Protein AF-M8AV91-F1 (afdb_monomer)

Mean predicted aligned error: 15.49 Å

Radius of gyration: 30.25 Å; Cα contacts (8 Å, |Δi|>4): 156; chains: 1; bounding box: 72×61×79 Å

Organism: Aegilops tauschii (NCBI:txid37682)

pLDDT: mean 71.93, std 19.1, range [30.67, 96.69]

InterPro domains:
  IPR011333 SKP1/BTB/POZ domain superfamily [G3DSA:3.30.710.10] (16-111)
  IPR044513 BTB/POZ and TAZ domain-containing protein 1/2/3/4/5 [PTHR46287] (17-233)

Secondary structure (DSSP, 8-state):
----GGGTHHHHSTTTTTT-HHHHHHHHHHHHHHHHH-S------PPPSS-HHHHHHHHHHHHH-S-TT-HHHHHHHHHTHHHHHHHHHHTT-HHHHHHHHHHHHHHHSTTS---SS----TTHHHHHHHHHHHTT-HHHHHHHHHHHHHHHHHHTTSHHHHHHHHH-HHHHHHHHHHHHHHHHHHHHHHHHHHHHHHHHHHHHHHHHHHHHHHH-------TTSPPPSS-TTHHHHHHHHHHHHHHHHHHHT---HHHHHHHHHHHHHHHHHHHHTT-S-----

Solvent-accessible surface area (backbone atoms only — not comparable to full-atom values): 16886 Å² total; per-residue (Å²): 139,78,89,76,71,86,71,66,56,80,73,61,64,72,58,68,68,58,53,21,65,50,54,45,56,52,48,52,62,38,49,52,52,33,64,74,63,76,49,97,62,82,78,83,82,81,81,78,96,64,56,70,68,58,52,49,50,53,52,50,45,64,74,63,45,91,66,79,88,46,68,70,61,52,52,51,45,56,78,38,21,71,64,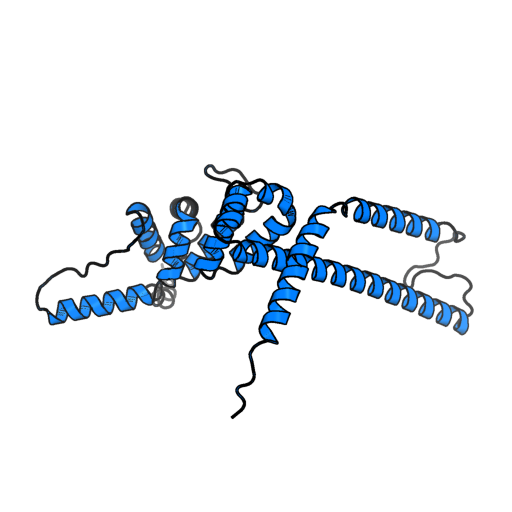50,28,49,48,19,46,77,30,58,19,68,69,58,32,50,49,23,37,48,51,56,44,54,44,63,50,92,86,78,78,98,75,93,82,79,71,54,46,61,42,48,43,52,57,50,34,50,50,17,64,75,46,74,33,67,69,38,32,55,50,36,54,53,45,45,70,74,43,41,77,58,24,66,71,22,65,47,47,49,50,40,49,75,77,38,54,66,58,46,50,51,53,52,43,52,50,49,53,50,49,51,50,54,52,52,54,50,49,54,52,53,52,50,50,51,54,50,56,49,50,55,51,49,52,51,51,50,46,33,75,74,70,68,55,87,78,87,72,70,92,92,62,82,87,70,99,64,86,88,71,66,68,64,57,56,54,51,54,54,52,50,57,54,50,52,60,58,55,70,72,66,77,55,74,64,59,55,53,53,51,50,54,46,50,53,52,52,51,52,56,58,52,58,71,70,64,66,76,78,81,82,126

Foldseek 3Di:
DDDDPVVVVVVVPVCLCVQFPQVNVLQVVQVVVCVVVVDPDDRDDDDPDDDPLLVVLLVVPSVVDLDPPPPVNLVSCLVCLLVQLVVCLVRVRVSSVVVSLVSLLVLLDPDDDDDDDDSDFLQCLLVQCVSCVVSVNVSSVVSSLVSCLVPVVRNCPYPNVVVCCVPPVPVVLVSLVVSVVVVVVVVVVVVVVVVVVVVVVVVQVVVQVVCCVPVVDPDGDGPPDDDDPDDDDPPVVVVVVVVVVVVVVVVVVPDDCVSVVSVVVSVVVVVVVVVVVVPPDDPDD

Structure (mmCIF, N/CA/C/O backbone):
data_AF-M8AV91-F1
#
_entry.id   AF-M8AV91-F1
#
loop_
_atom_site.group_PDB
_atom_site.id
_atom_site.type_symbol
_atom_site.label_atom_id
_atom_site.label_alt_id
_atom_site.label_comp_id
_atom_site.label_asym_id
_atom_site.label_entity_id
_atom_site.label_seq_id
_atom_site.pdbx_PDB_ins_code
_atom_site.Cartn_x
_atom_site.Cartn_y
_atom_site.Cartn_z
_atom_site.occupancy
_atom_site.B_iso_or_equiv
_atom_site.auth_seq_id
_atom_site.auth_comp_id
_atom_site.auth_asym_id
_atom_site.auth_atom_id
_atom_site.pdbx_PDB_model_num
ATOM 1 N N . MET A 1 1 ? 27.681 -6.547 44.671 1.00 38.69 1 MET A N 1
ATOM 2 C CA . MET A 1 1 ? 27.666 -6.574 43.193 1.00 38.69 1 MET A CA 1
ATOM 3 C C . MET A 1 1 ? 26.419 -5.803 42.763 1.00 38.69 1 MET A C 1
ATOM 5 O O . MET A 1 1 ? 25.354 -6.380 42.679 1.00 38.69 1 MET A O 1
ATOM 9 N N . GLY A 1 2 ? 26.392 -4.477 42.779 1.00 32.22 2 GLY A N 1
ATOM 10 C CA . GLY A 1 2 ? 27.288 -3.591 42.045 1.00 32.22 2 GLY A CA 1
ATOM 11 C C . GLY A 1 2 ? 26.482 -3.009 40.880 1.00 32.22 2 GLY A C 1
ATOM 12 O O . GLY A 1 2 ? 26.297 -3.700 39.893 1.00 32.22 2 GLY A O 1
ATOM 13 N N . ILE A 1 3 ? 25.916 -1.814 41.102 1.00 42.38 3 ILE A N 1
ATOM 14 C CA . ILE A 1 3 ? 25.733 -0.685 40.167 1.00 42.38 3 ILE A CA 1
ATOM 15 C C . ILE A 1 3 ? 25.556 -1.078 38.686 1.00 42.38 3 ILE A C 1
ATOM 17 O O . ILE A 1 3 ? 26.507 -1.578 38.114 1.00 42.38 3 ILE A O 1
ATOM 21 N N . PHE A 1 4 ? 24.380 -0.814 38.081 1.00 30.67 4 PHE A N 1
ATOM 22 C CA . PHE A 1 4 ? 24.204 -0.257 36.708 1.00 30.67 4 PHE A CA 1
ATOM 23 C C . PHE A 1 4 ? 22.779 -0.340 36.112 1.00 30.67 4 PHE A C 1
ATOM 25 O O . PHE A 1 4 ? 22.554 0.198 35.032 1.00 30.67 4 PHE A O 1
ATOM 32 N N . ILE A 1 5 ? 21.766 -0.903 36.783 1.00 35.44 5 ILE A N 1
ATOM 33 C CA . ILE A 1 5 ? 20.403 -0.947 36.188 1.00 35.44 5 ILE A CA 1
ATOM 34 C C . ILE A 1 5 ? 19.571 0.319 36.499 1.00 35.44 5 ILE A C 1
ATOM 36 O O . ILE A 1 5 ? 18.587 0.612 35.823 1.00 35.44 5 ILE A O 1
ATOM 40 N N . LEU A 1 6 ? 20.016 1.159 37.440 1.00 35.81 6 LEU A N 1
ATOM 41 C CA . LEU A 1 6 ? 19.303 2.382 37.839 1.00 35.81 6 LEU A CA 1
ATOM 42 C C . LEU A 1 6 ? 19.456 3.592 36.893 1.00 35.81 6 LEU A C 1
ATOM 44 O O . LEU A 1 6 ? 18.848 4.623 37.153 1.00 35.81 6 LEU A O 1
ATOM 48 N N . ILE A 1 7 ? 20.192 3.478 35.779 1.00 38.56 7 ILE A N 1
ATOM 49 C CA . ILE A 1 7 ? 20.311 4.562 34.774 1.00 38.56 7 ILE A CA 1
ATOM 50 C C . ILE A 1 7 ? 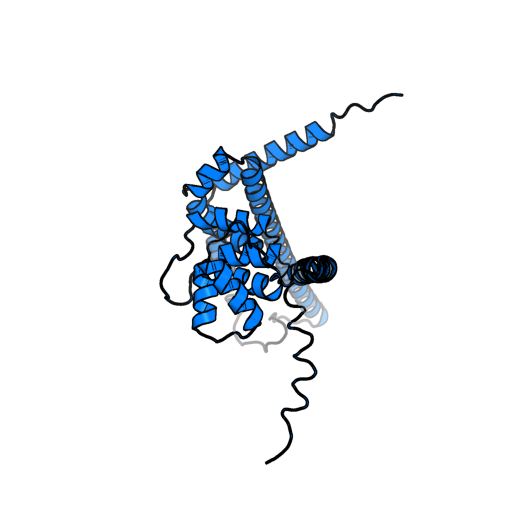19.555 4.232 33.468 1.00 38.56 7 ILE A C 1
ATOM 52 O O . ILE A 1 7 ? 19.254 5.127 32.686 1.00 38.56 7 ILE A O 1
ATOM 56 N N . SER A 1 8 ? 19.123 2.981 33.261 1.00 35.38 8 SER A N 1
ATOM 57 C CA . SER A 1 8 ? 18.363 2.594 32.052 1.00 35.38 8 SER A CA 1
ATOM 58 C C . SER A 1 8 ? 16.840 2.728 32.196 1.00 35.38 8 SER A C 1
ATOM 60 O O . SER A 1 8 ? 16.116 2.669 31.206 1.00 35.38 8 SER A O 1
ATOM 62 N N . LEU A 1 9 ? 16.332 2.939 33.413 1.00 39.31 9 LEU A N 1
ATOM 63 C CA . LEU A 1 9 ? 14.889 3.037 33.671 1.00 39.31 9 LEU A CA 1
ATOM 64 C C . LEU A 1 9 ? 14.337 4.467 33.578 1.00 39.31 9 LEU A C 1
ATOM 66 O O . LEU A 1 9 ? 13.131 4.638 33.437 1.00 39.31 9 LEU A O 1
ATOM 70 N N . PHE A 1 10 ? 15.191 5.495 33.572 1.00 35.44 10 PHE A N 1
ATOM 71 C CA . PHE A 1 10 ? 14.739 6.892 33.497 1.00 35.44 10 PHE A CA 1
ATOM 72 C C . PHE A 1 10 ? 14.471 7.405 32.072 1.00 35.44 10 PHE A C 1
ATOM 74 O O . PHE A 1 10 ? 13.885 8.471 31.916 1.00 35.44 10 PHE A O 1
ATOM 81 N N . VAL A 1 11 ? 14.818 6.630 31.036 1.00 40.12 11 VAL A N 1
ATOM 82 C CA . VAL A 1 11 ? 14.444 6.923 29.634 1.00 40.12 11 VAL A CA 1
ATOM 83 C C . VAL A 1 11 ? 13.320 6.000 29.131 1.00 40.12 11 VAL A C 1
ATOM 85 O O . VAL A 1 11 ? 12.623 6.344 28.185 1.00 40.12 11 VAL A O 1
ATOM 88 N N . GLY A 1 12 ? 13.072 4.858 29.785 1.00 39.25 12 GLY A N 1
ATOM 89 C CA . GLY A 1 12 ? 12.086 3.863 29.331 1.00 39.25 12 GLY A CA 1
ATOM 90 C C . GLY A 1 12 ? 10.662 4.004 29.887 1.00 39.25 12 GLY A C 1
ATOM 91 O O . GLY A 1 12 ? 9.761 3.336 29.392 1.00 39.25 12 GLY A O 1
ATOM 92 N N . ILE A 1 13 ? 10.433 4.842 30.904 1.00 39.28 13 ILE A N 1
ATOM 93 C CA . ILE A 1 13 ? 9.138 4.904 31.621 1.00 39.28 13 ILE A CA 1
ATOM 94 C C . ILE A 1 13 ? 8.231 6.052 31.134 1.00 39.28 13 ILE A C 1
ATOM 96 O O . ILE A 1 13 ? 7.029 6.037 31.384 1.00 39.28 13 ILE A O 1
ATOM 100 N N . ILE A 1 14 ? 8.748 6.999 30.344 1.00 38.19 14 ILE A N 1
ATOM 101 C CA . ILE A 1 14 ? 7.910 8.038 29.710 1.00 38.19 14 ILE A CA 1
ATOM 102 C C . ILE A 1 14 ? 7.202 7.501 28.443 1.00 38.19 14 ILE A C 1
ATOM 104 O O . ILE A 1 14 ? 6.215 8.077 27.995 1.00 38.19 14 ILE A O 1
ATOM 108 N N . ASP A 1 15 ? 7.611 6.341 27.912 1.00 45.16 15 ASP A N 1
ATOM 109 C CA . ASP A 1 15 ? 7.106 5.819 26.630 1.00 45.16 15 ASP A CA 1
ATOM 110 C C . ASP A 1 15 ? 5.926 4.823 26.744 1.00 45.16 15 ASP A C 1
ATOM 112 O O . ASP A 1 15 ? 5.446 4.289 25.748 1.00 45.16 15 ASP A O 1
ATOM 116 N N . GLN A 1 16 ? 5.431 4.545 27.957 1.00 46.16 16 GLN A N 1
ATOM 117 C CA . GLN A 1 16 ? 4.281 3.642 28.155 1.00 46.16 16 GLN A CA 1
ATOM 118 C C . GLN A 1 16 ? 2.949 4.381 28.338 1.00 46.16 16 GLN A C 1
ATOM 120 O O . GLN A 1 16 ? 1.899 3.826 28.021 1.00 46.16 16 GLN A O 1
ATOM 125 N N . ALA A 1 17 ? 2.979 5.655 28.743 1.00 37.59 17 ALA A N 1
ATOM 126 C CA . ALA A 1 17 ? 1.828 6.553 28.612 1.00 37.59 17 ALA A CA 1
ATOM 127 C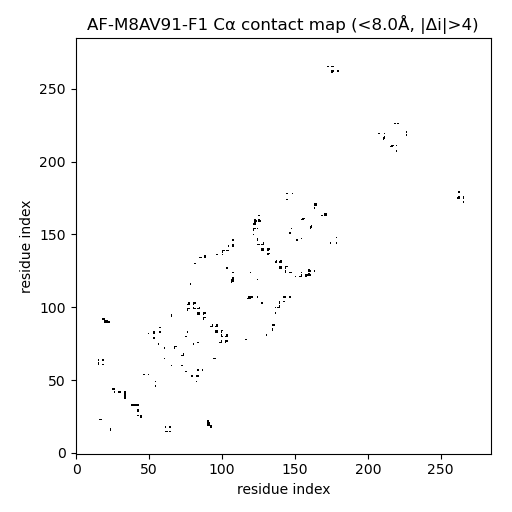 C . ALA A 1 17 ? 1.674 7.080 27.166 1.00 37.59 17 ALA A C 1
ATOM 129 O O . ALA A 1 17 ? 0.563 7.360 26.728 1.00 37.59 17 ALA A O 1
ATOM 130 N N . SER A 1 18 ? 2.765 7.102 26.383 1.00 52.81 18 SER A N 1
ATOM 131 C CA . SER A 1 18 ? 2.813 7.579 24.988 1.00 52.81 18 SER A CA 1
ATOM 132 C C . SER A 1 18 ? 2.288 6.576 23.948 1.00 52.81 18 SER A C 1
ATOM 134 O O . SER A 1 18 ? 2.165 6.915 22.767 1.00 52.81 18 SER A O 1
ATOM 136 N N . ALA A 1 19 ? 1.988 5.334 24.351 1.00 61.03 19 ALA A N 1
ATOM 137 C CA . ALA A 1 19 ? 1.724 4.251 23.406 1.00 61.03 19 ALA A CA 1
ATOM 138 C C . ALA A 1 19 ? 0.503 4.531 22.512 1.00 61.03 19 ALA A C 1
ATOM 140 O O . ALA A 1 19 ? 0.478 4.110 21.355 1.00 61.03 19 ALA A O 1
ATOM 141 N N . SER A 1 20 ? -0.487 5.270 23.024 1.00 69.19 20 SER A N 1
ATOM 142 C CA . SER A 1 20 ? -1.633 5.758 22.260 1.00 69.19 20 SER A CA 1
ATOM 143 C C . SER A 1 20 ? -2.165 7.073 22.850 1.00 69.19 20 SER A C 1
ATOM 145 O O . SER A 1 20 ? -2.849 7.040 23.877 1.00 69.19 20 SER A O 1
ATOM 147 N N . PRO A 1 21 ? -1.988 8.222 22.169 1.00 76.38 21 PRO A N 1
ATOM 148 C CA . PRO A 1 21 ? -2.549 9.497 22.633 1.00 76.38 21 PRO A CA 1
ATOM 149 C C . PRO A 1 21 ? -4.089 9.483 22.626 1.00 76.38 21 PRO A C 1
ATOM 151 O O . PRO A 1 21 ? -4.759 10.240 23.327 1.00 76.38 21 PRO A O 1
ATOM 154 N N . VAL A 1 22 ? -4.694 8.604 21.821 1.00 81.69 22 VAL A N 1
ATOM 155 C CA . VAL A 1 22 ? -6.150 8.449 21.767 1.00 81.69 22 VAL A CA 1
ATOM 156 C C . VAL A 1 22 ? -6.657 7.739 23.019 1.00 81.69 22 VAL A C 1
ATOM 158 O O . VAL A 1 22 ? -7.608 8.218 23.634 1.00 81.69 22 VAL A O 1
ATOM 161 N N . LEU A 1 23 ? -6.029 6.630 23.425 1.00 79.12 23 LEU A N 1
ATOM 162 C CA . LEU A 1 23 ? -6.410 5.928 24.652 1.00 79.12 23 LEU A CA 1
ATOM 163 C C . LEU A 1 23 ? -6.161 6.784 25.886 1.00 79.12 23 LEU A C 1
ATOM 165 O O . LEU A 1 23 ? -7.038 6.838 26.743 1.00 79.12 23 LEU A O 1
ATOM 169 N N . GLU A 1 24 ? -5.034 7.491 25.937 1.00 80.06 24 GLU A N 1
ATOM 170 C CA . GLU A 1 24 ? -4.706 8.422 27.016 1.00 80.06 24 GLU A CA 1
ATOM 171 C C . GLU A 1 24 ? -5.828 9.452 27.208 1.00 80.06 24 GLU A C 1
ATOM 173 O O . GLU A 1 24 ? -6.485 9.465 28.249 1.00 80.06 24 GLU A O 1
ATOM 178 N N . THR A 1 25 ? -6.191 10.197 26.157 1.00 82.38 25 THR A N 1
ATOM 179 C CA . THR A 1 25 ? -7.264 11.204 26.264 1.00 82.38 25 THR A CA 1
ATOM 180 C C . THR A 1 25 ? -8.642 10.608 26.569 1.00 82.38 25 THR A C 1
ATOM 182 O O . THR A 1 25 ? -9.496 11.285 27.148 1.00 82.38 25 THR A O 1
ATOM 185 N N . ILE A 1 26 ? -8.922 9.369 26.148 1.00 81.56 26 ILE A N 1
ATOM 186 C CA . ILE A 1 26 ? -10.181 8.680 26.469 1.00 81.56 26 ILE A CA 1
ATOM 187 C C . ILE A 1 26 ? -10.203 8.292 27.950 1.00 81.56 26 ILE A C 1
ATOM 189 O O . ILE A 1 26 ? -11.234 8.473 28.610 1.00 81.56 26 ILE A O 1
ATOM 193 N N . LEU A 1 27 ? -9.092 7.764 28.464 1.00 80.25 27 LEU A N 1
ATOM 194 C CA . LEU A 1 27 ? -8.939 7.340 29.851 1.00 80.25 27 LEU A CA 1
ATOM 195 C C . LEU A 1 27 ? -8.970 8.542 30.793 1.00 80.25 27 LEU A C 1
ATOM 197 O O . LEU A 1 27 ? -9.767 8.530 31.727 1.00 80.25 27 LEU A O 1
ATOM 201 N N . GLU A 1 28 ? -8.227 9.609 30.504 1.00 80.88 28 GLU A N 1
ATOM 202 C CA . GLU A 1 28 ? -8.249 10.861 31.270 1.00 80.88 28 GLU A CA 1
ATOM 203 C C . GLU A 1 28 ? -9.666 11.435 31.374 1.00 80.88 28 GLU A C 1
ATOM 205 O O . GLU A 1 28 ? -10.182 11.652 32.472 1.00 80.88 28 GLU A O 1
ATOM 210 N N . ARG A 1 29 ? -10.368 11.573 30.238 1.00 81.19 29 ARG A N 1
ATOM 211 C CA . ARG A 1 29 ? -11.756 12.069 30.205 1.00 81.19 29 ARG A CA 1
ATOM 212 C C . ARG A 1 29 ? -12.736 11.176 30.962 1.00 81.19 29 ARG A C 1
ATOM 214 O O . ARG A 1 29 ? -13.805 11.640 31.361 1.00 81.19 29 ARG A O 1
ATOM 221 N N . ARG A 1 30 ? -12.465 9.874 31.080 1.00 75.31 30 ARG A N 1
ATOM 222 C CA . ARG A 1 30 ? -13.319 8.931 31.823 1.00 75.31 30 ARG A CA 1
ATOM 223 C C . ARG A 1 30 ? -12.996 8.960 33.314 1.00 75.31 30 ARG A C 1
ATOM 225 O O . ARG A 1 30 ? -13.933 9.012 34.102 1.00 75.31 30 ARG A O 1
ATOM 232 N N . LEU A 1 31 ? -11.718 8.976 33.685 1.00 76.00 31 LEU A N 1
ATOM 233 C CA . LEU A 1 31 ? -11.255 9.090 35.068 1.00 76.00 31 LEU A CA 1
ATOM 234 C C . LEU A 1 31 ? -11.725 10.399 35.701 1.00 76.00 31 LEU A C 1
ATOM 236 O O . LEU A 1 31 ? -12.227 10.379 36.822 1.00 76.00 31 LEU A O 1
ATOM 240 N N . GLN A 1 32 ? -11.655 11.505 34.959 1.00 78.50 32 GLN A N 1
ATOM 241 C CA . GLN A 1 32 ? -12.149 12.801 35.413 1.00 78.50 32 GLN A CA 1
ATOM 242 C C . GLN A 1 32 ? -13.649 12.752 35.745 1.00 78.50 32 GLN A C 1
ATOM 244 O O . GLN A 1 32 ? -14.052 13.130 36.840 1.00 78.50 32 GLN A O 1
ATOM 249 N N . ARG A 1 33 ? -14.468 12.146 34.873 1.00 75.88 33 ARG A N 1
ATOM 250 C CA . ARG A 1 33 ? -15.910 11.963 35.126 1.00 75.88 33 ARG A CA 1
ATOM 251 C C . ARG A 1 33 ? -16.221 11.026 36.291 1.00 75.88 33 ARG A C 1
ATOM 253 O O . ARG A 1 33 ? -17.228 11.212 36.963 1.00 75.88 33 ARG A O 1
ATOM 260 N N . VAL A 1 34 ? -15.393 10.010 36.532 1.00 75.06 34 VAL A N 1
ATOM 261 C CA . VAL A 1 34 ? -15.544 9.132 37.705 1.00 75.06 34 VAL A CA 1
ATOM 262 C C . VAL A 1 34 ? -15.238 9.903 38.991 1.00 75.06 34 VAL A C 1
ATOM 264 O O . VAL A 1 34 ? -16.003 9.795 39.947 1.00 75.06 34 VAL A O 1
ATOM 267 N N . ARG A 1 35 ? -14.175 10.720 38.998 1.00 72.12 35 ARG A N 1
ATOM 268 C CA . ARG A 1 35 ? -13.827 11.595 40.131 1.00 72.12 35 ARG A CA 1
ATOM 269 C C . ARG A 1 35 ? -14.940 12.602 40.428 1.00 72.12 35 ARG A C 1
ATOM 271 O O . ARG A 1 35 ? -15.336 12.736 41.578 1.00 72.12 35 ARG A O 1
ATOM 278 N N . GLU A 1 36 ? -15.485 13.242 39.395 1.00 77.56 36 GLU A N 1
ATOM 279 C CA . GLU A 1 36 ? -16.584 14.214 39.514 1.00 77.56 36 GLU A CA 1
ATOM 280 C C . GLU A 1 36 ? -17.910 13.570 39.947 1.00 77.56 36 GLU A C 1
ATOM 282 O O . GLU A 1 36 ? -18.704 14.191 40.646 1.00 77.56 36 GLU A O 1
ATOM 287 N N . SER A 1 37 ? -18.160 12.314 39.568 1.00 72.06 37 SER A N 1
ATOM 288 C CA . SER A 1 37 ? -19.410 11.618 39.890 1.00 72.06 37 SER A CA 1
ATOM 289 C C . SER A 1 37 ? -19.486 11.105 41.336 1.00 72.06 37 SER A C 1
ATOM 291 O O . SER A 1 37 ? -20.559 10.645 41.733 1.00 72.06 37 SER A O 1
ATOM 293 N N . GLY A 1 38 ? -18.383 11.080 42.095 1.00 61.38 38 GLY A N 1
ATOM 294 C CA . GLY A 1 38 ? -18.336 10.585 43.482 1.00 61.38 38 GLY A CA 1
ATOM 295 C C . GLY A 1 38 ? -18.679 9.096 43.680 1.00 61.38 38 GLY A C 1
ATOM 296 O O . GLY A 1 38 ? -18.603 8.584 44.794 1.00 61.38 38 GLY A O 1
ATOM 297 N N . LYS A 1 39 ? -19.043 8.368 42.616 1.00 61.25 39 LYS A N 1
ATOM 298 C CA . LYS A 1 39 ? -19.304 6.924 42.625 1.00 61.25 39 LYS A CA 1
ATOM 299 C C . LYS A 1 39 ? -18.009 6.195 42.288 1.00 61.25 39 LYS A C 1
ATOM 301 O O . LYS A 1 39 ? -17.439 6.437 41.228 1.00 61.25 39 LYS A O 1
ATOM 306 N N . GLY A 1 40 ? -17.580 5.272 43.152 1.00 56.78 40 GLY A N 1
ATOM 307 C CA . GLY A 1 40 ? -16.396 4.414 42.978 1.00 56.78 40 GLY A CA 1
ATOM 308 C C . GLY A 1 40 ? -16.516 3.391 41.838 1.00 56.78 40 GLY A C 1
ATOM 309 O O . GLY A 1 40 ? -16.310 2.199 42.042 1.00 56.78 40 GLY A O 1
ATOM 310 N N . GLY A 1 41 ? -16.906 3.833 40.642 1.00 60.03 41 GLY A N 1
ATOM 311 C CA . GLY A 1 41 ? -17.030 3.008 39.447 1.00 60.03 41 GLY A CA 1
ATOM 312 C C . GLY A 1 41 ? -15.710 2.896 38.685 1.00 60.03 41 GLY A C 1
ATOM 313 O O . GLY A 1 41 ? -14.924 3.838 38.622 1.00 60.03 41 GLY A O 1
ATOM 314 N N . ARG A 1 42 ? -15.472 1.744 38.050 1.00 63.44 42 ARG A N 1
ATOM 315 C CA . ARG A 1 42 ? -14.340 1.558 37.130 1.00 63.44 42 ARG A CA 1
ATOM 316 C C . ARG A 1 42 ? -14.592 2.299 35.813 1.00 63.44 42 ARG A C 1
ATOM 318 O O . ARG A 1 42 ? -15.688 2.238 35.256 1.00 63.44 42 ARG A O 1
ATOM 325 N N . ALA A 1 43 ? -13.562 2.953 35.279 1.00 66.31 43 ALA A N 1
ATOM 326 C CA . ALA A 1 43 ? -13.601 3.509 33.930 1.00 66.31 43 ALA A CA 1
ATOM 327 C C . ALA A 1 43 ? -13.558 2.365 32.901 1.00 66.31 43 ALA A C 1
ATOM 329 O O . ALA A 1 43 ? -12.516 1.751 32.696 1.00 66.31 43 ALA A O 1
ATOM 330 N N . VAL A 1 44 ? -14.692 2.067 32.260 1.00 70.00 44 VAL A N 1
ATOM 331 C CA . VAL A 1 44 ? -14.775 1.041 31.207 1.00 70.00 44 VAL A CA 1
ATOM 332 C C . VAL A 1 44 ? -14.679 1.699 29.830 1.00 70.00 44 VAL A C 1
ATOM 334 O O . VAL A 1 44 ? -15.488 2.567 29.481 1.00 70.00 44 VAL A O 1
ATOM 337 N N . VAL A 1 45 ? -13.701 1.272 29.031 1.00 73.56 45 VAL A N 1
ATOM 338 C CA . VAL A 1 45 ? -13.560 1.641 27.616 1.00 73.56 45 VAL A CA 1
ATOM 339 C C . VAL A 1 45 ? -13.915 0.421 26.776 1.00 73.56 45 VAL A C 1
ATOM 341 O O . VAL A 1 45 ? -13.343 -0.646 26.961 1.00 73.56 45 VAL A O 1
ATOM 344 N N . ARG A 1 46 ? -14.880 0.571 25.863 1.00 74.56 46 ARG A N 1
ATOM 345 C CA . ARG A 1 46 ? -15.243 -0.482 24.908 1.00 74.56 46 ARG A CA 1
ATOM 346 C C . ARG A 1 46 ? -14.527 -0.224 23.591 1.00 74.56 46 ARG A C 1
ATOM 348 O O . ARG A 1 46 ? -14.785 0.804 22.962 1.00 74.56 46 ARG A O 1
ATOM 355 N N . ILE A 1 47 ? -13.667 -1.151 23.189 1.00 80.50 47 ILE A N 1
ATOM 356 C CA . ILE A 1 47 ? -13.112 -1.204 21.836 1.00 80.50 47 ILE A CA 1
ATOM 357 C C . ILE A 1 47 ? -14.228 -1.747 20.937 1.00 80.50 47 ILE A C 1
ATOM 359 O O . ILE A 1 47 ? -14.816 -2.781 21.238 1.00 80.50 47 ILE A O 1
ATOM 363 N N . ARG A 1 48 ? -14.611 -1.000 19.899 1.00 77.12 48 ARG A N 1
ATOM 364 C CA . ARG A 1 48 ? -15.725 -1.369 19.011 1.00 77.12 48 ARG A CA 1
ATOM 365 C C . ARG A 1 48 ? -15.199 -1.991 17.722 1.00 77.12 48 ARG A C 1
ATOM 367 O O . ARG A 1 48 ? -14.162 -1.567 17.227 1.00 77.12 48 ARG A O 1
ATOM 374 N N . GLY A 1 49 ? -15.972 -2.920 17.158 1.00 79.31 49 GLY A N 1
ATOM 375 C CA . GLY A 1 49 ? -15.743 -3.467 15.815 1.00 79.31 49 GLY A CA 1
ATOM 376 C C . GLY A 1 49 ? -14.693 -4.574 15.729 1.00 79.31 49 GLY A C 1
ATOM 377 O O . GLY A 1 49 ? -14.257 -4.894 14.630 1.00 79.31 49 GLY A O 1
ATOM 378 N N . VAL A 1 50 ? -14.278 -5.141 16.862 1.00 84.69 50 VAL A N 1
ATOM 379 C CA . VAL A 1 50 ? -13.215 -6.147 16.938 1.00 84.69 50 VAL A CA 1
ATOM 380 C C . VAL A 1 50 ? -13.615 -7.252 17.923 1.00 84.69 50 VAL A C 1
ATOM 382 O O . VAL A 1 50 ? -14.367 -6.981 18.859 1.00 84.69 50 VAL A O 1
ATOM 385 N N . THR A 1 51 ? -13.153 -8.486 17.694 1.00 88.38 51 THR A N 1
ATOM 386 C CA . THR A 1 51 ? -13.367 -9.625 18.602 1.00 88.38 51 THR A CA 1
ATOM 387 C C . THR A 1 51 ? -12.590 -9.455 19.908 1.00 88.38 51 THR A C 1
ATOM 389 O O . THR A 1 51 ? -11.553 -8.787 19.947 1.00 88.38 51 THR A O 1
ATOM 392 N N . ASP A 1 52 ? -13.072 -10.086 20.980 1.00 86.75 52 ASP A N 1
ATOM 393 C CA . ASP A 1 52 ? -12.449 -9.989 22.305 1.00 86.75 52 ASP A CA 1
ATOM 394 C C . ASP A 1 52 ? -10.990 -10.476 22.293 1.00 86.75 52 ASP A C 1
ATOM 396 O O . ASP A 1 52 ? -10.136 -9.862 22.933 1.00 86.75 52 ASP A O 1
ATOM 400 N N . ASP A 1 53 ? -10.674 -11.496 21.489 1.00 87.38 53 ASP A N 1
ATOM 401 C CA . ASP A 1 53 ? -9.314 -12.027 21.339 1.00 87.38 53 ASP A CA 1
ATOM 402 C C . ASP A 1 53 ? -8.342 -10.996 20.760 1.00 87.38 53 ASP A C 1
ATOM 404 O O . ASP A 1 53 ? -7.242 -10.806 21.281 1.00 87.38 53 ASP A O 1
ATOM 408 N N . VAL A 1 54 ? -8.756 -10.285 19.708 1.00 88.94 54 VAL A N 1
ATOM 409 C CA . VAL A 1 54 ? -7.926 -9.261 19.058 1.00 88.94 54 VAL A CA 1
ATOM 410 C C . VAL A 1 54 ? -7.811 -8.027 19.949 1.00 88.94 54 VAL A C 1
ATOM 412 O O . VAL A 1 54 ? -6.745 -7.418 20.025 1.00 88.94 54 VAL 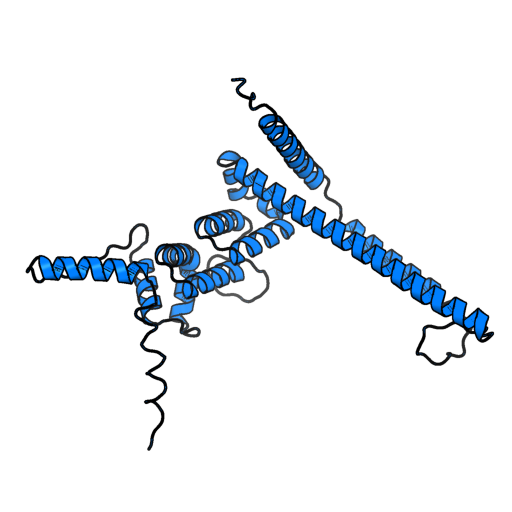A O 1
ATOM 415 N N . ALA A 1 55 ? -8.882 -7.661 20.658 1.00 88.19 55 ALA A N 1
ATOM 416 C CA . ALA A 1 55 ? -8.838 -6.589 21.646 1.00 88.19 55 ALA A CA 1
ATOM 417 C C . ALA A 1 55 ? -7.865 -6.927 22.790 1.00 88.19 55 ALA A C 1
ATOM 419 O O . ALA A 1 55 ? -7.067 -6.077 23.190 1.00 88.19 55 ALA A O 1
ATOM 420 N N . ALA A 1 56 ? -7.882 -8.170 23.277 1.00 87.25 56 ALA A N 1
ATOM 421 C CA . ALA A 1 56 ? -6.963 -8.644 24.302 1.00 87.25 56 ALA A CA 1
ATOM 422 C C . ALA A 1 56 ? -5.512 -8.678 23.793 1.00 87.25 56 ALA A C 1
ATOM 424 O O . ALA A 1 56 ? -4.628 -8.186 24.493 1.00 87.25 56 ALA A O 1
ATOM 425 N N . ALA A 1 57 ? -5.274 -9.169 22.571 1.00 88.31 57 ALA A N 1
ATOM 426 C CA . ALA A 1 57 ? -3.957 -9.160 21.927 1.00 88.31 57 ALA A CA 1
ATOM 427 C C . ALA A 1 57 ? -3.423 -7.731 21.749 1.00 88.31 57 ALA A C 1
ATOM 429 O O . ALA A 1 57 ? -2.290 -7.430 22.114 1.00 88.31 57 ALA A O 1
ATOM 430 N N . PHE A 1 58 ? -4.261 -6.802 21.283 1.00 88.12 58 PHE A N 1
ATOM 431 C CA . PHE A 1 58 ? -3.900 -5.391 21.149 1.00 88.12 58 PHE A CA 1
ATOM 432 C C . PHE A 1 58 ? -3.480 -4.776 22.489 1.00 88.12 58 PHE A C 1
ATOM 434 O O . PHE A 1 58 ? -2.454 -4.105 22.570 1.00 88.12 58 PHE A O 1
ATOM 441 N N . VAL A 1 59 ? -4.237 -5.030 23.559 1.00 86.75 59 VAL A N 1
ATOM 442 C CA . VAL A 1 59 ? -3.892 -4.537 24.898 1.00 86.75 59 VAL A CA 1
ATOM 443 C C . VAL A 1 59 ? -2.600 -5.185 25.405 1.00 86.75 59 VAL A C 1
ATOM 445 O O . VAL A 1 59 ? -1.730 -4.469 25.900 1.00 86.75 59 VAL A O 1
ATOM 448 N N . ARG A 1 60 ? -2.424 -6.504 25.232 1.00 86.00 60 ARG A N 1
ATOM 449 C CA . ARG A 1 60 ? -1.171 -7.204 25.567 1.00 86.00 60 ARG A CA 1
ATOM 450 C C . ARG A 1 60 ? 0.025 -6.584 24.850 1.00 86.00 60 ARG A C 1
ATOM 452 O O . ARG A 1 60 ? 1.011 -6.273 25.506 1.00 86.00 60 ARG A O 1
ATOM 459 N N . LEU A 1 61 ? -0.094 -6.318 23.551 1.00 86.19 61 LEU A N 1
ATOM 460 C CA . LEU A 1 61 ? 0.927 -5.662 22.731 1.00 86.19 61 LEU A CA 1
ATOM 461 C C . LEU A 1 61 ? 1.278 -4.259 23.237 1.00 86.19 61 LEU A C 1
ATOM 463 O O . LEU A 1 61 ? 2.454 -3.904 23.303 1.00 86.19 61 LEU A O 1
ATOM 467 N N . LEU A 1 62 ? 0.283 -3.461 23.636 1.00 84.31 62 LEU A N 1
ATOM 468 C CA . LEU A 1 62 ? 0.528 -2.136 24.213 1.00 84.31 62 LEU A CA 1
ATOM 469 C C . LEU A 1 62 ? 1.333 -2.211 25.519 1.00 84.31 62 LEU A C 1
ATOM 471 O O . LEU A 1 62 ? 2.214 -1.380 25.731 1.00 84.31 62 LEU A O 1
ATOM 475 N N . TYR A 1 63 ? 1.067 -3.210 26.367 1.00 79.50 63 TYR A N 1
ATOM 476 C CA . TYR A 1 63 ? 1.792 -3.406 27.628 1.00 79.50 63 TYR A CA 1
ATOM 477 C C . TYR A 1 63 ? 3.166 -4.063 27.446 1.00 79.50 63 TYR A C 1
ATOM 479 O O . TYR A 1 63 ? 4.125 -3.674 28.117 1.00 79.50 63 TYR A O 1
ATOM 487 N N . ALA A 1 64 ? 3.283 -5.030 26.534 1.00 76.31 64 ALA A N 1
ATOM 488 C CA . ALA A 1 64 ? 4.548 -5.669 26.173 1.00 76.31 64 ALA A CA 1
ATOM 489 C C . ALA A 1 64 ? 5.518 -4.671 25.512 1.00 76.31 64 ALA A C 1
ATOM 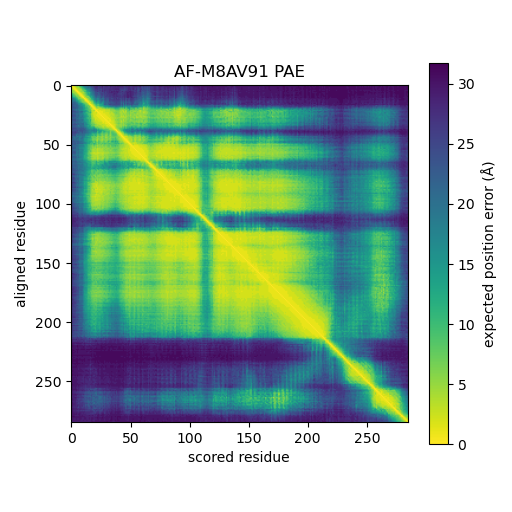491 O O . ALA A 1 64 ? 6.741 -4.789 25.652 1.00 76.31 64 ALA A O 1
ATOM 492 N N . GLY A 1 65 ? 4.970 -3.647 24.849 1.00 72.94 65 GLY A N 1
ATOM 493 C CA . GLY A 1 65 ? 5.714 -2.628 24.122 1.00 72.94 65 GLY A CA 1
ATOM 494 C C . GLY A 1 65 ? 6.312 -3.171 22.824 1.00 72.94 65 GLY A C 1
ATOM 495 O O . GLY A 1 65 ? 5.942 -4.230 22.327 1.00 72.94 65 GLY A O 1
ATOM 496 N N . SER A 1 66 ? 7.296 -2.461 22.268 1.00 67.81 66 SER A N 1
ATOM 497 C CA . SER A 1 66 ? 7.961 -2.848 21.012 1.00 67.81 66 SER A CA 1
ATOM 498 C C . SER A 1 66 ? 8.977 -4.001 21.171 1.00 67.81 66 SER A C 1
ATOM 500 O O . SER A 1 66 ? 9.963 -4.050 20.428 1.00 67.81 66 SER A O 1
ATOM 502 N N . ARG A 1 67 ? 8.784 -4.919 22.133 1.00 64.75 67 ARG A N 1
ATOM 503 C CA . ARG A 1 67 ? 9.655 -6.092 22.325 1.00 64.75 67 ARG A CA 1
ATOM 504 C C . ARG A 1 67 ? 9.452 -7.084 21.180 1.00 64.75 67 ARG A C 1
ATOM 506 O O . ARG A 1 67 ? 8.628 -7.985 21.252 1.00 64.75 67 ARG A O 1
ATOM 513 N N . ARG A 1 68 ? 10.207 -6.893 20.100 1.00 62.69 68 ARG A N 1
ATOM 514 C CA . ARG A 1 68 ? 10.337 -7.884 19.028 1.00 62.69 68 ARG A CA 1
ATOM 515 C C . ARG A 1 68 ? 11.165 -9.072 19.514 1.00 62.69 68 ARG A C 1
ATOM 517 O O . ARG A 1 68 ? 12.167 -8.862 20.194 1.00 62.69 68 ARG A O 1
ATOM 524 N N . GLY A 1 69 ? 10.772 -10.278 19.109 1.00 58.06 69 GLY A N 1
ATOM 525 C CA . GLY A 1 69 ? 11.482 -11.525 19.415 1.00 58.06 69 GLY A CA 1
ATOM 526 C C . GLY A 1 69 ? 10.828 -12.400 20.485 1.00 58.06 69 GLY A C 1
ATOM 527 O O . GLY A 1 69 ? 11.391 -13.434 20.826 1.00 58.06 69 GLY A O 1
ATOM 528 N N . ASP A 1 70 ? 9.662 -12.005 21.003 1.00 62.38 70 ASP A N 1
ATOM 529 C CA . ASP A 1 70 ? 8.799 -12.898 21.774 1.00 62.38 70 ASP A CA 1
ATOM 530 C C . ASP A 1 70 ? 7.881 -13.657 20.803 1.00 62.38 70 ASP A C 1
ATOM 532 O O . ASP A 1 70 ? 7.084 -13.038 20.091 1.00 62.38 70 ASP A O 1
ATOM 536 N N . GLY A 1 71 ? 8.051 -14.979 20.715 1.00 69.62 71 GLY A N 1
ATOM 537 C CA . GLY A 1 71 ? 7.421 -15.806 19.679 1.00 69.62 71 GLY A CA 1
ATOM 538 C C . GLY A 1 71 ? 5.893 -15.795 19.742 1.00 69.62 71 GLY A C 1
ATOM 539 O O . GLY A 1 71 ? 5.239 -15.775 18.703 1.00 69.62 71 GLY A O 1
ATOM 540 N N . GLU A 1 72 ? 5.323 -15.717 20.946 1.00 72.62 72 GLU A N 1
ATOM 541 C CA . GLU A 1 72 ? 3.867 -15.650 21.139 1.00 72.62 72 GLU A CA 1
ATOM 542 C C . GLU A 1 72 ? 3.291 -14.332 20.601 1.00 72.62 72 GLU A C 1
ATOM 544 O O . GLU A 1 72 ? 2.246 -14.302 19.952 1.00 72.62 72 GLU A O 1
ATOM 549 N N . VAL A 1 73 ? 4.009 -13.228 20.819 1.00 76.19 73 VAL A N 1
ATOM 550 C CA . VAL A 1 73 ? 3.598 -11.888 20.383 1.00 76.19 73 VAL A CA 1
ATOM 551 C C . VAL A 1 73 ? 3.665 -11.762 18.861 1.00 76.19 73 VAL A C 1
ATOM 553 O O . VAL A 1 73 ? 2.810 -11.124 18.246 1.00 76.19 73 VAL A O 1
ATOM 556 N N . GLU A 1 74 ? 4.673 -12.371 18.238 1.00 78.69 74 GLU A N 1
ATOM 557 C CA . GLU A 1 74 ? 4.812 -12.384 16.782 1.00 78.69 74 GLU A CA 1
ATOM 558 C C . GLU A 1 74 ? 3.699 -13.204 16.116 1.00 78.69 74 GLU A C 1
ATOM 560 O O . GLU A 1 74 ? 3.082 -12.715 15.168 1.00 78.69 74 GLU A O 1
ATOM 565 N N . GLU A 1 75 ? 3.350 -14.371 16.669 1.00 80.69 75 GLU A N 1
ATOM 566 C CA . GLU A 1 75 ? 2.227 -15.181 16.177 1.00 80.69 75 GLU A CA 1
ATOM 567 C C . GLU A 1 75 ? 0.888 -14.426 16.278 1.00 80.69 75 GLU A C 1
ATOM 569 O O . GLU A 1 75 ? 0.079 -14.461 15.347 1.00 80.69 75 GLU A O 1
ATOM 574 N N . GLU A 1 76 ? 0.652 -13.684 17.367 1.00 83.00 76 GLU A N 1
ATOM 575 C CA . GLU A 1 76 ? -0.543 -12.841 17.511 1.00 83.00 76 GLU A CA 1
ATOM 576 C C . GLU A 1 76 ? -0.606 -11.731 16.453 1.00 83.00 76 GLU A C 1
ATOM 578 O O . GLU A 1 76 ? -1.665 -11.498 15.858 1.00 83.00 76 GLU A O 1
ATOM 583 N N . VAL A 1 77 ? 0.522 -11.054 16.199 1.00 82.88 77 VAL A N 1
ATOM 584 C CA . VAL A 1 77 ? 0.610 -9.997 15.179 1.00 82.88 77 VAL A CA 1
ATOM 585 C C . VAL A 1 77 ? 0.388 -10.566 13.788 1.00 82.88 77 VAL A C 1
ATOM 587 O O . VAL A 1 77 ? -0.266 -9.919 12.974 1.00 82.88 77 VAL A O 1
ATOM 590 N N . GLU A 1 78 ? 0.894 -11.761 13.506 1.00 83.94 78 GLU A N 1
ATOM 591 C CA . GLU A 1 78 ? 0.640 -12.431 12.242 1.00 83.94 78 GLU A CA 1
ATOM 592 C C . GLU A 1 78 ? -0.832 -12.831 12.121 1.00 83.94 78 GLU A C 1
ATOM 594 O O . GLU A 1 78 ? -1.496 -12.447 11.154 1.00 83.94 78 GLU A O 1
ATOM 599 N N . ARG A 1 79 ? -1.390 -13.570 13.083 1.00 85.62 79 ARG A N 1
ATOM 600 C CA . ARG A 1 79 ? -2.773 -14.070 13.007 1.00 85.62 79 ARG A CA 1
ATOM 601 C C . ARG A 1 79 ? -3.795 -12.946 12.824 1.00 85.62 79 ARG A C 1
ATOM 603 O O . ARG A 1 79 ? -4.753 -13.131 12.078 1.00 85.62 79 ARG A O 1
ATOM 610 N N . TYR A 1 80 ? -3.586 -11.806 13.479 1.00 87.50 80 TYR A N 1
ATOM 611 C CA . TYR A 1 80 ? -4.541 -10.695 13.518 1.00 87.50 80 TYR A CA 1
ATOM 612 C C . TYR A 1 80 ? -4.028 -9.425 12.826 1.00 87.50 80 TYR A C 1
ATOM 614 O O . TYR A 1 80 ? -4.425 -8.315 13.190 1.00 87.50 80 TYR A O 1
ATOM 622 N N . ALA A 1 81 ? -3.120 -9.562 11.856 1.00 88.44 81 ALA A N 1
ATOM 623 C CA . ALA A 1 81 ? -2.391 -8.443 11.263 1.00 88.44 81 ALA A CA 1
ATOM 624 C C . ALA A 1 81 ? -3.308 -7.353 10.684 1.00 88.44 81 ALA A C 1
ATOM 626 O O . ALA A 1 81 ? -3.046 -6.161 10.869 1.00 88.44 81 ALA A O 1
ATOM 627 N N . GLU A 1 82 ? -4.390 -7.743 10.006 1.00 89.25 82 GLU A N 1
ATOM 628 C CA . GLU A 1 82 ? -5.336 -6.821 9.383 1.00 89.25 82 GLU A CA 1
ATOM 629 C C . GLU A 1 82 ? -6.126 -6.036 10.439 1.00 89.25 82 GLU A C 1
ATOM 631 O O . GLU A 1 82 ? -6.194 -4.807 10.385 1.00 89.25 82 GLU A O 1
ATOM 636 N N . GLN A 1 83 ? -6.678 -6.725 11.442 1.00 91.00 83 GLN A N 1
ATOM 637 C CA . GLN A 1 83 ? -7.470 -6.098 12.503 1.00 91.00 83 GLN A CA 1
ATOM 638 C C . GLN A 1 83 ? -6.594 -5.241 13.430 1.00 91.00 83 GLN A C 1
ATOM 640 O O . GLN A 1 83 ? -6.992 -4.140 13.824 1.00 91.00 83 GLN A O 1
ATOM 645 N N . LEU A 1 84 ? -5.377 -5.698 13.739 1.00 91.50 84 LEU A N 1
ATOM 646 C CA . LEU A 1 84 ? -4.402 -4.935 14.518 1.00 91.50 84 LEU A CA 1
ATOM 647 C C . LEU A 1 84 ? -3.917 -3.695 13.766 1.00 91.50 84 LEU A C 1
ATOM 649 O O . LEU A 1 84 ? -3.703 -2.665 14.402 1.00 91.50 84 LEU A O 1
ATOM 653 N N . LEU A 1 85 ? -3.799 -3.736 12.433 1.00 92.19 85 LEU A N 1
ATOM 654 C CA . LEU A 1 85 ? -3.463 -2.552 11.639 1.00 92.19 85 LEU A CA 1
ATOM 655 C C . LEU A 1 85 ? -4.538 -1.463 11.774 1.00 92.19 85 LEU A C 1
ATOM 657 O O . LEU A 1 85 ? -4.197 -0.291 11.968 1.00 92.19 85 LEU A O 1
ATOM 661 N N . VAL A 1 86 ? -5.818 -1.848 11.722 1.00 93.44 86 VAL A N 1
ATOM 662 C CA . VAL A 1 86 ? -6.950 -0.925 11.910 1.00 93.44 86 VAL A CA 1
ATOM 663 C C . VAL A 1 86 ? -6.929 -0.326 13.313 1.00 93.44 86 VAL A C 1
ATOM 665 O O . VAL A 1 86 ? -7.022 0.893 13.462 1.00 93.44 86 VAL A O 1
ATOM 668 N N . LEU A 1 87 ? -6.743 -1.152 14.347 1.00 91.25 87 LEU A N 1
ATOM 669 C CA . LEU A 1 87 ? -6.647 -0.6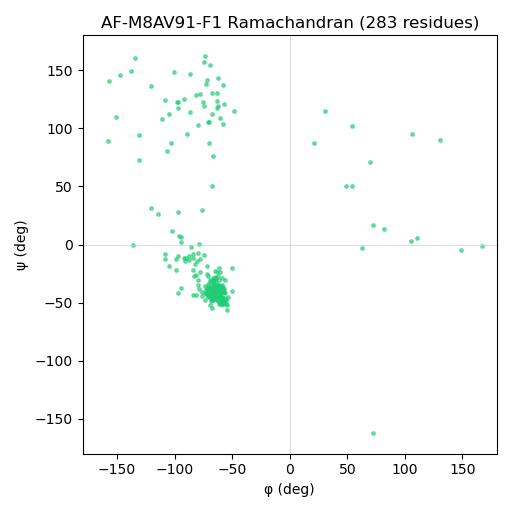76 15.729 1.00 91.25 87 LEU A CA 1
ATOM 670 C C . LEU A 1 87 ? -5.440 0.244 15.936 1.00 91.25 87 LEU A C 1
ATOM 672 O O . LEU A 1 87 ? -5.572 1.310 16.538 1.00 91.25 87 LEU A O 1
ATOM 676 N N . ALA A 1 88 ? -4.280 -0.110 15.387 1.00 91.44 88 ALA A N 1
ATOM 677 C CA . ALA A 1 88 ? -3.079 0.710 15.455 1.00 91.44 88 ALA A CA 1
ATOM 678 C C . ALA A 1 88 ? -3.272 2.067 14.763 1.00 91.44 88 ALA A C 1
ATOM 680 O O . ALA A 1 88 ? -2.759 3.079 15.241 1.00 91.44 88 ALA A O 1
ATOM 681 N N . HIS A 1 89 ? -4.029 2.122 13.664 1.00 91.38 89 HIS A N 1
ATOM 682 C CA . HIS A 1 89 ? -4.399 3.384 13.030 1.00 91.38 89 HIS A CA 1
ATOM 683 C C . HIS A 1 89 ? -5.387 4.188 13.893 1.00 91.38 89 HIS A C 1
ATOM 685 O O . HIS A 1 89 ? -5.095 5.338 14.229 1.00 91.38 89 HIS A O 1
ATOM 691 N N . ALA A 1 90 ? -6.494 3.574 14.323 1.00 90.75 90 ALA A N 1
ATOM 692 C CA . ALA A 1 90 ? -7.550 4.221 15.106 1.00 90.75 90 ALA A CA 1
ATOM 693 C C . ALA A 1 90 ? -7.041 4.793 16.439 1.00 90.75 90 ALA A C 1
ATOM 695 O O . ALA A 1 90 ? -7.418 5.894 16.841 1.00 90.75 90 ALA A O 1
ATOM 696 N N . TYR A 1 91 ? -6.137 4.071 17.103 1.00 87.44 91 TYR A N 1
ATOM 697 C CA . TYR A 1 91 ? -5.526 4.478 18.365 1.00 87.44 91 TYR A CA 1
ATOM 698 C C . TYR A 1 91 ? -4.179 5.195 18.189 1.00 87.44 91 TYR A C 1
ATOM 700 O O . TYR A 1 91 ? -3.536 5.536 19.179 1.00 87.44 91 TYR A O 1
ATOM 708 N N . ARG A 1 92 ? -3.759 5.496 16.953 1.00 89.00 92 ARG A N 1
ATOM 709 C CA . ARG A 1 92 ? -2.527 6.242 16.632 1.00 89.00 92 ARG A CA 1
ATOM 710 C C . ARG A 1 92 ? -1.263 5.644 17.266 1.00 89.00 92 ARG A C 1
ATOM 712 O O . ARG A 1 92 ? -0.470 6.361 17.865 1.00 89.00 92 ARG A O 1
ATOM 719 N N . VAL A 1 93 ? -1.067 4.341 17.080 1.00 89.44 93 VAL A N 1
ATOM 720 C CA . VAL A 1 93 ? 0.083 3.561 17.563 1.00 89.44 93 VAL A CA 1
ATOM 721 C C . VAL A 1 93 ? 1.050 3.301 16.392 1.00 89.44 93 VAL A C 1
ATOM 723 O O . VAL A 1 93 ? 0.928 2.293 15.688 1.00 89.44 93 VAL A O 1
ATOM 726 N N . PRO A 1 94 ? 2.010 4.202 16.100 1.00 86.81 94 PRO A N 1
ATOM 727 C CA . PRO A 1 94 ? 2.789 4.149 14.859 1.00 86.81 94 PRO A CA 1
ATOM 728 C C . PRO A 1 94 ? 3.761 2.965 14.782 1.00 86.81 94 PRO A C 1
ATOM 730 O O . PRO A 1 94 ? 4.055 2.481 13.688 1.00 86.81 94 PRO A O 1
ATOM 733 N N . TRP A 1 95 ? 4.288 2.492 15.913 1.00 88.00 95 TRP A N 1
ATOM 734 C CA . TRP A 1 95 ? 5.203 1.347 15.940 1.00 88.00 95 TRP A CA 1
ATOM 735 C C . TRP A 1 95 ? 4.475 0.046 15.577 1.00 88.00 95 TRP A C 1
ATOM 737 O O . TRP A 1 95 ? 4.942 -0.675 14.695 1.00 88.00 95 TRP A O 1
ATOM 747 N N . LEU A 1 96 ? 3.289 -0.185 16.150 1.00 88.94 96 LEU A N 1
ATOM 748 C CA . LEU A 1 96 ? 2.463 -1.353 15.854 1.00 88.94 96 LEU A CA 1
ATOM 749 C C . LEU A 1 96 ? 1.962 -1.302 14.411 1.00 88.94 96 LEU A C 1
ATOM 751 O O . LEU A 1 96 ? 2.066 -2.281 13.682 1.00 88.94 96 LEU A O 1
ATOM 755 N N . LYS A 1 97 ? 1.556 -0.114 13.942 1.00 90.25 97 LYS A N 1
ATOM 756 C CA . LYS A 1 97 ? 1.157 0.102 12.546 1.00 90.25 97 LYS A CA 1
ATOM 757 C C . LYS A 1 97 ? 2.264 -0.286 11.558 1.00 90.25 97 LYS A C 1
ATOM 759 O O . LYS A 1 97 ? 1.972 -0.840 10.502 1.00 90.25 97 LYS A O 1
ATOM 764 N N . ARG A 1 98 ? 3.532 0.028 11.857 1.00 89.00 98 ARG A N 1
ATOM 765 C CA . ARG A 1 98 ? 4.679 -0.380 11.020 1.00 89.00 98 ARG A CA 1
ATOM 766 C C . ARG A 1 98 ? 4.913 -1.885 11.076 1.00 89.00 98 ARG A C 1
ATOM 768 O O . ARG A 1 98 ? 5.248 -2.479 10.059 1.00 89.00 98 ARG A O 1
ATOM 775 N N . TRP A 1 99 ? 4.731 -2.494 12.242 1.00 87.50 99 TRP A N 1
ATOM 776 C CA . TRP A 1 99 ? 4.896 -3.932 12.403 1.00 87.50 99 TRP A CA 1
ATOM 777 C C . TRP A 1 99 ? 3.832 -4.713 11.629 1.00 87.50 99 TRP A C 1
ATOM 779 O O . TRP A 1 99 ? 4.192 -5.568 10.828 1.00 87.50 99 TRP A O 1
ATOM 789 N N . CYS A 1 100 ? 2.555 -4.340 11.744 1.00 89.44 100 CYS A N 1
ATOM 790 C CA . CYS A 1 100 ? 1.482 -4.953 10.961 1.00 89.44 100 CYS A CA 1
ATOM 791 C C . CYS A 1 100 ? 1.692 -4.755 9.449 1.00 89.44 100 CYS A C 1
ATOM 793 O O . CYS A 1 100 ? 1.463 -5.676 8.673 1.00 89.44 100 CYS A O 1
ATOM 795 N N . GLN A 1 101 ? 2.191 -3.589 9.011 1.00 90.31 101 GLN A N 1
ATOM 796 C CA . GLN A 1 101 ? 2.548 -3.371 7.599 1.00 90.31 101 GLN A CA 1
ATOM 797 C C . GLN A 1 101 ? 3.634 -4.333 7.109 1.00 90.31 101 GLN A C 1
ATOM 799 O O . GLN A 1 101 ? 3.554 -4.799 5.972 1.00 90.31 101 GLN A O 1
ATOM 804 N N . GLU A 1 102 ? 4.636 -4.630 7.940 1.00 87.12 102 GLU A N 1
ATOM 805 C CA . GLU A 1 102 ? 5.670 -5.599 7.578 1.00 87.12 102 GLU A CA 1
ATOM 806 C C . GLU A 1 102 ? 5.137 -7.031 7.619 1.00 87.12 102 GLU A C 1
ATOM 808 O O . GLU A 1 102 ? 5.433 -7.775 6.698 1.00 87.12 102 GLU A O 1
ATOM 813 N N . ALA A 1 103 ? 4.298 -7.395 8.594 1.00 86.44 103 ALA A N 1
ATOM 814 C CA . ALA A 1 103 ? 3.691 -8.727 8.683 1.00 86.44 103 ALA A CA 1
ATOM 815 C C . ALA A 1 103 ? 2.766 -9.030 7.487 1.00 86.44 103 ALA A C 1
ATOM 817 O O . ALA A 1 103 ? 2.855 -10.083 6.860 1.00 86.44 103 ALA A O 1
ATOM 818 N N . ILE A 1 104 ? 1.918 -8.076 7.086 1.00 86.19 104 ILE A N 1
ATOM 819 C CA . ILE A 1 104 ? 1.099 -8.216 5.868 1.00 86.19 104 ILE A CA 1
ATOM 820 C C . ILE A 1 104 ? 2.004 -8.179 4.625 1.00 86.19 104 ILE A C 1
ATOM 822 O O . ILE A 1 104 ? 1.798 -8.904 3.652 1.00 86.19 104 ILE A O 1
ATOM 826 N N . GLY A 1 105 ? 3.051 -7.352 4.647 1.00 82.69 105 GLY A N 1
ATOM 827 C CA . GLY A 1 105 ? 4.018 -7.237 3.563 1.00 82.69 105 GLY A CA 1
ATOM 828 C C . GLY A 1 105 ? 4.855 -8.499 3.325 1.00 82.69 105 GLY A C 1
ATOM 829 O O . GLY A 1 105 ? 5.108 -8.853 2.170 1.00 82.69 105 GLY A O 1
ATOM 830 N N . SER A 1 106 ? 5.311 -9.172 4.376 1.00 79.75 106 SER A N 1
ATOM 831 C CA . SER A 1 106 ? 6.127 -10.387 4.297 1.00 79.75 106 SER A CA 1
ATOM 832 C C . SER A 1 106 ? 5.324 -11.532 3.681 1.00 79.75 106 SER A C 1
ATOM 834 O O . SER A 1 106 ? 5.823 -12.184 2.762 1.00 79.75 106 SER A O 1
ATOM 836 N N . ARG A 1 107 ? 4.038 -11.661 4.044 1.00 74.50 107 ARG A N 1
ATOM 837 C CA . ARG A 1 107 ? 3.069 -12.592 3.423 1.00 74.50 107 ARG A CA 1
ATOM 838 C C . ARG A 1 107 ? 2.916 -12.409 1.915 1.00 74.50 107 ARG A C 1
ATOM 840 O O . ARG A 1 107 ? 2.633 -13.362 1.193 1.00 74.50 107 ARG A O 1
ATOM 847 N N . LEU A 1 108 ? 3.103 -11.180 1.444 1.00 63.25 108 LEU A N 1
ATOM 848 C CA . LEU A 1 108 ? 2.960 -10.773 0.051 1.00 63.25 108 LEU A CA 1
ATOM 849 C C . LEU A 1 108 ? 4.214 -11.081 -0.805 1.00 63.25 108 LEU A C 1
ATOM 851 O O . LEU A 1 108 ? 4.137 -11.088 -2.034 1.00 63.25 108 LEU A O 1
ATOM 855 N N . THR A 1 109 ? 5.383 -11.342 -0.205 1.00 58.34 109 THR A N 1
ATOM 856 C CA . THR A 1 109 ? 6.629 -11.634 -0.944 1.00 58.34 109 THR A CA 1
ATOM 857 C C . THR A 1 109 ? 6.916 -13.136 -1.059 1.00 58.34 109 THR A C 1
ATOM 859 O O . THR A 1 109 ? 7.077 -13.800 -0.041 1.00 58.34 109 THR A O 1
ATOM 862 N N . PRO A 1 110 ? 7.055 -13.699 -2.276 1.00 47.69 110 PRO A N 1
ATOM 863 C CA . PRO A 1 110 ? 7.444 -15.096 -2.445 1.00 47.69 110 PRO A CA 1
ATOM 864 C C . PRO A 1 110 ? 8.942 -15.269 -2.146 1.00 47.69 110 PRO A C 1
ATOM 866 O O . PRO A 1 110 ? 9.763 -14.679 -2.846 1.00 47.69 110 PRO A O 1
ATOM 869 N N . GLY A 1 111 ? 9.309 -16.080 -1.146 1.00 47.41 111 GLY A N 1
ATOM 870 C CA . GLY A 1 111 ? 10.700 -16.542 -1.011 1.00 47.41 111 GLY A CA 1
ATOM 871 C C . GLY A 1 111 ? 11.257 -16.814 0.386 1.00 47.41 111 GLY A C 1
ATOM 872 O O . GLY A 1 111 ? 12.376 -17.306 0.460 1.00 47.41 111 GLY A O 1
ATOM 873 N N . THR A 1 112 ? 10.543 -16.549 1.480 1.00 36.28 112 THR A N 1
ATOM 874 C CA . THR A 1 112 ? 11.076 -16.811 2.829 1.00 36.28 112 THR A CA 1
ATOM 875 C C . THR A 1 112 ? 10.066 -17.575 3.679 1.00 36.28 112 THR A C 1
ATOM 877 O O . THR A 1 112 ? 9.173 -16.982 4.263 1.00 36.28 112 THR A O 1
ATOM 880 N N . VAL A 1 113 ? 10.237 -18.899 3.652 1.00 38.31 113 VAL A N 1
ATOM 881 C CA . VAL A 1 113 ? 9.981 -19.890 4.713 1.00 38.31 113 VAL A CA 1
ATOM 882 C C . VAL A 1 113 ? 8.585 -19.921 5.360 1.00 38.31 113 VAL A C 1
ATOM 884 O O . VAL A 1 113 ? 8.241 -19.129 6.223 1.00 38.31 113 VAL A O 1
ATOM 887 N N . GLU A 1 114 ? 7.805 -20.905 4.907 1.00 36.34 114 GLU A N 1
ATOM 888 C CA . GLU A 1 114 ? 7.082 -21.907 5.710 1.00 36.34 114 GLU A CA 1
ATOM 889 C C . GLU A 1 114 ? 6.791 -21.584 7.193 1.00 36.34 114 GLU A C 1
ATOM 891 O O . GLU A 1 114 ? 7.491 -22.041 8.089 1.00 36.34 114 GLU A O 1
ATOM 896 N N . ALA A 1 115 ? 5.672 -20.907 7.454 1.00 35.97 115 ALA A N 1
ATOM 897 C CA . ALA A 1 115 ? 4.843 -21.144 8.637 1.00 35.97 115 ALA A CA 1
ATOM 898 C C . ALA A 1 115 ? 3.367 -20.881 8.281 1.00 35.97 115 ALA A C 1
ATOM 900 O O . ALA A 1 115 ? 3.040 -20.100 7.388 1.00 35.97 115 ALA A O 1
ATOM 901 N N . ILE A 1 116 ? 2.486 -21.662 8.892 1.00 39.69 116 ILE A N 1
ATOM 902 C CA . ILE A 1 116 ? 1.162 -22.062 8.409 1.00 39.69 116 ILE A CA 1
ATOM 903 C C . ILE A 1 116 ? 0.104 -20.980 8.676 1.00 39.69 116 ILE A C 1
ATOM 905 O O . ILE A 1 116 ? -0.099 -20.582 9.815 1.00 39.69 116 ILE A O 1
ATOM 909 N N . GLY A 1 117 ? -0.647 -20.595 7.635 1.00 36.25 117 GLY A N 1
ATOM 910 C CA . GLY A 1 117 ? -1.925 -19.882 7.772 1.00 36.25 117 GLY A CA 1
ATOM 911 C C . GLY A 1 117 ? -2.049 -18.628 6.905 1.00 36.25 117 GLY A C 1
ATOM 912 O O . GLY A 1 117 ? -1.744 -17.532 7.350 1.00 36.25 117 GLY A O 1
ATOM 913 N N . SER A 1 118 ? -2.565 -18.776 5.679 1.00 43.91 118 SER A N 1
ATOM 914 C CA . SER A 1 118 ? -2.918 -17.671 4.766 1.00 43.91 118 SER A CA 1
ATOM 915 C C . SER A 1 118 ? -1.736 -16.874 4.184 1.00 43.91 118 SER A C 1
ATOM 917 O O . SER A 1 118 ? -1.531 -15.688 4.445 1.00 43.91 118 SER A O 1
ATOM 919 N N . ARG A 1 119 ? -0.990 -17.514 3.276 1.00 47.00 119 ARG A N 1
ATOM 920 C CA . ARG A 1 119 ? -0.166 -16.799 2.290 1.00 47.00 119 ARG A CA 1
ATOM 921 C C . ARG A 1 119 ? -1.103 -15.970 1.406 1.00 47.00 119 ARG A C 1
ATOM 923 O O . ARG A 1 119 ? -1.974 -16.548 0.756 1.00 47.00 119 ARG A O 1
ATOM 930 N N . LEU A 1 120 ? -0.939 -14.643 1.392 1.00 52.31 120 LEU A N 1
ATOM 931 C CA . LEU A 1 120 ? -1.795 -13.753 0.604 1.00 52.31 120 LEU A CA 1
ATOM 932 C C . LEU A 1 120 ? -1.674 -14.116 -0.885 1.00 52.31 120 LEU A C 1
ATOM 934 O O . LEU A 1 120 ? -0.640 -13.927 -1.528 1.00 52.31 120 LEU A O 1
ATOM 938 N N . THR A 1 121 ? -2.744 -14.701 -1.415 1.00 59.62 121 THR A N 1
ATOM 939 C CA . THR A 1 121 ? -2.901 -15.044 -2.828 1.00 59.62 121 THR A CA 1
ATOM 940 C C . THR A 1 121 ? -3.142 -13.763 -3.635 1.00 59.62 121 THR A C 1
ATOM 942 O O . THR A 1 121 ? -3.558 -12.750 -3.067 1.00 59.62 121 THR A O 1
ATOM 945 N N . PRO A 1 122 ? -2.966 -13.761 -4.970 1.00 59.44 122 PRO A N 1
ATOM 946 C CA . PRO A 1 122 ? -3.353 -12.622 -5.809 1.00 59.44 122 PRO A CA 1
ATOM 947 C C . PRO A 1 122 ? -4.796 -12.134 -5.567 1.00 59.44 122 PRO A C 1
ATOM 949 O O . PRO A 1 122 ? -5.095 -10.989 -5.896 1.00 59.44 122 PRO A O 1
ATOM 952 N N . GLY A 1 123 ? -5.679 -12.966 -4.987 1.00 64.25 123 GLY A N 1
ATOM 953 C CA . GLY A 1 123 ? -7.021 -12.567 -4.548 1.00 64.25 123 GLY A CA 1
ATOM 954 C C . GLY A 1 123 ? -6.992 -11.491 -3.466 1.00 64.25 123 GLY A C 1
ATOM 955 O O . GLY A 1 123 ? -7.565 -10.428 -3.642 1.00 64.25 123 GLY A O 1
ATOM 956 N N . THR A 1 124 ? -6.217 -11.715 -2.415 1.00 76.62 124 THR A N 1
ATOM 957 C CA . THR A 1 124 ? -6.140 -10.836 -1.234 1.00 76.62 124 THR A CA 1
ATOM 958 C C . THR A 1 124 ? -5.375 -9.522 -1.441 1.00 76.62 124 THR A C 1
ATOM 960 O O . THR A 1 124 ? -5.387 -8.652 -0.574 1.00 76.62 124 THR A O 1
ATOM 963 N N . VAL A 1 125 ? -4.684 -9.340 -2.576 1.00 84.75 125 VAL A N 1
ATOM 964 C CA . VAL A 1 125 ? -3.899 -8.116 -2.844 1.00 84.75 125 VAL A CA 1
ATOM 965 C C . VAL A 1 125 ? -4.802 -6.889 -2.966 1.00 84.75 125 VAL A C 1
ATOM 967 O O . VAL A 1 125 ? -4.398 -5.795 -2.576 1.00 84.75 125 VAL A O 1
ATOM 970 N N . VAL A 1 126 ? -6.009 -7.061 -3.510 1.00 85.94 126 VAL A N 1
ATOM 971 C CA . VAL A 1 126 ? -6.989 -5.974 -3.648 1.00 85.94 126 VAL A CA 1
ATOM 972 C C . VAL A 1 126 ? -7.516 -5.558 -2.278 1.00 85.94 126 VAL A C 1
ATOM 974 O O . VAL A 1 126 ? -7.521 -4.368 -1.970 1.00 85.94 126 VAL A O 1
ATOM 977 N N . ASP A 1 127 ? -7.844 -6.529 -1.429 1.00 86.19 127 ASP A N 1
ATOM 978 C CA . ASP A 1 127 ? -8.332 -6.281 -0.071 1.00 86.19 127 ASP A CA 1
ATOM 979 C C . ASP A 1 127 ? -7.244 -5.624 0.793 1.00 86.19 127 ASP A C 1
ATOM 981 O O . ASP A 1 127 ? -7.497 -4.649 1.497 1.00 86.19 127 ASP A O 1
ATOM 985 N N . ALA A 1 128 ? -5.993 -6.085 0.678 1.00 88.69 128 ALA A N 1
ATOM 986 C CA . ALA A 1 128 ? -4.849 -5.476 1.355 1.00 88.69 128 ALA A CA 1
ATOM 987 C C . ALA A 1 128 ? -4.551 -4.055 0.845 1.00 88.69 128 ALA A C 1
ATOM 989 O O . ALA A 1 128 ? -4.127 -3.198 1.622 1.00 88.69 128 ALA A O 1
ATOM 990 N N . LEU A 1 129 ? -4.778 -3.785 -0.446 1.00 89.38 129 LEU A N 1
ATOM 991 C CA . LEU A 1 129 ? -4.663 -2.442 -1.012 1.00 89.38 129 LEU A CA 1
ATOM 992 C C . LEU A 1 129 ? -5.745 -1.517 -0.440 1.00 89.38 129 LEU A C 1
ATOM 994 O O . LEU A 1 129 ? -5.418 -0.424 0.014 1.00 89.38 129 LEU A O 1
ATOM 998 N N . GLN A 1 130 ? -7.001 -1.972 -0.405 1.00 90.00 130 GLN A N 1
ATOM 999 C CA . GLN A 1 130 ? -8.110 -1.240 0.213 1.00 90.00 130 GLN A CA 1
ATOM 1000 C C . GLN A 1 130 ? -7.846 -0.969 1.695 1.00 90.00 130 GLN A C 1
ATOM 1002 O O . GLN A 1 130 ? -7.984 0.163 2.153 1.00 90.00 130 GLN A O 1
ATOM 1007 N N . LEU A 1 131 ? -7.386 -1.976 2.437 1.00 91.19 131 LEU A N 1
ATOM 1008 C CA . LEU A 1 131 ? -7.002 -1.825 3.837 1.00 91.19 131 LEU A CA 1
ATOM 1009 C C . LEU A 1 131 ? -5.876 -0.797 4.009 1.00 91.19 131 LEU A C 1
ATOM 1011 O O . LEU A 1 131 ? -5.910 0.012 4.939 1.00 91.19 131 LEU A O 1
ATOM 1015 N N . ALA A 1 132 ? -4.885 -0.806 3.114 1.00 92.69 132 ALA A N 1
ATOM 1016 C CA . ALA A 1 132 ? -3.785 0.146 3.151 1.00 92.69 132 ALA A CA 1
ATOM 1017 C C . ALA A 1 132 ? -4.248 1.588 2.907 1.00 92.69 132 ALA A C 1
ATOM 1019 O O . ALA A 1 132 ? -3.733 2.498 3.559 1.00 92.69 132 ALA A O 1
ATOM 1020 N N . ASP A 1 133 ? -5.216 1.782 2.011 1.00 90.94 133 ASP A N 1
ATOM 1021 C CA . ASP A 1 133 ? -5.814 3.087 1.727 1.00 90.94 133 ASP A CA 1
ATOM 1022 C C . ASP A 1 133 ? -6.660 3.579 2.911 1.00 90.94 133 ASP A C 1
ATOM 1024 O O . ASP A 1 133 ? -6.526 4.730 3.316 1.00 90.94 133 ASP A O 1
ATOM 1028 N N . LEU A 1 134 ? -7.455 2.700 3.533 1.00 91.50 134 LEU A N 1
ATOM 1029 C CA . LEU A 1 134 ? -8.271 3.034 4.710 1.00 91.50 134 LEU A CA 1
ATOM 1030 C C . LEU A 1 134 ? -7.435 3.351 5.956 1.00 91.50 134 LEU A C 1
ATOM 1032 O O . LEU A 1 134 ? -7.843 4.160 6.783 1.00 91.50 134 LEU A O 1
ATOM 1036 N N . CYS A 1 135 ? -6.282 2.700 6.112 1.00 91.00 135 CYS A N 1
ATOM 1037 C CA . CYS A 1 135 ? -5.424 2.870 7.282 1.00 91.00 135 CYS A CA 1
ATOM 1038 C C . CYS A 1 135 ? -4.288 3.877 7.066 1.00 91.00 135 CYS A C 1
ATOM 1040 O O . CYS A 1 135 ? -3.402 3.936 7.918 1.00 91.00 135 CYS A O 1
ATOM 1042 N N . ASP A 1 136 ? -4.226 4.623 5.958 1.00 91.62 136 ASP A N 1
ATOM 1043 C CA . ASP A 1 136 ? -3.092 5.492 5.589 1.00 91.62 136 ASP A CA 1
ATOM 1044 C C . ASP A 1 136 ? -1.727 4.778 5.706 1.00 91.62 136 ASP A C 1
ATOM 1046 O O . ASP A 1 136 ? -0.805 5.234 6.400 1.00 91.62 136 ASP A O 1
ATOM 1050 N N . ALA A 1 137 ? -1.601 3.588 5.118 1.00 92.38 137 ALA A N 1
ATOM 1051 C CA . ALA A 1 137 ? -0.424 2.725 5.224 1.00 92.38 137 ALA A CA 1
ATOM 1052 C C . ALA A 1 137 ? 0.393 2.715 3.911 1.00 92.38 137 ALA A C 1
ATOM 1054 O O . ALA A 1 137 ? 0.303 1.771 3.118 1.00 92.38 137 ALA A O 1
ATOM 1055 N N . PRO A 1 138 ? 1.240 3.735 3.656 1.00 87.44 138 PRO A N 1
ATOM 1056 C CA . PRO A 1 138 ? 1.890 3.913 2.357 1.00 87.44 138 PRO A CA 1
ATOM 1057 C C . PRO A 1 138 ? 2.891 2.803 2.013 1.00 87.44 138 PRO A C 1
ATOM 1059 O O . PRO A 1 138 ? 3.068 2.487 0.837 1.00 87.44 138 PRO A O 1
ATOM 1062 N N . GLN A 1 139 ? 3.555 2.188 3.001 1.00 87.12 139 GLN A N 1
ATOM 1063 C CA . GLN A 1 139 ? 4.530 1.125 2.722 1.00 87.12 139 GLN A CA 1
ATOM 1064 C C . GLN A 1 139 ? 3.831 -0.139 2.214 1.00 87.12 139 GLN A C 1
ATOM 1066 O O . GLN A 1 139 ? 4.270 -0.728 1.220 1.00 87.12 139 GLN A O 1
ATOM 1071 N N . LEU A 1 140 ? 2.711 -0.501 2.848 1.00 90.06 140 LEU A N 1
ATOM 1072 C CA . LEU A 1 140 ? 1.865 -1.609 2.418 1.00 90.06 140 LEU A CA 1
ATOM 1073 C C . LEU A 1 140 ? 1.242 -1.324 1.047 1.00 90.06 140 LEU A C 1
ATOM 1075 O O . LEU A 1 140 ? 1.349 -2.166 0.155 1.00 90.06 140 LEU A O 1
ATOM 1079 N N . HIS A 1 141 ? 0.715 -0.114 0.829 1.00 90.88 141 HIS A N 1
ATOM 1080 C CA . HIS A 1 141 ? 0.181 0.309 -0.469 1.00 90.88 141 HIS A CA 1
ATOM 1081 C C . HIS A 1 141 ? 1.224 0.150 -1.590 1.00 90.88 141 HIS A C 1
ATOM 1083 O O . HIS A 1 141 ? 0.965 -0.468 -2.623 1.00 90.88 141 HIS A O 1
ATOM 1089 N N . LEU A 1 142 ? 2.456 0.632 -1.380 1.00 89.25 142 LEU A N 1
ATOM 1090 C CA . LEU A 1 142 ? 3.543 0.492 -2.356 1.00 89.25 142 LEU A CA 1
ATOM 1091 C C . LEU A 1 142 ? 3.951 -0.968 -2.598 1.00 89.25 142 LEU A C 1
ATOM 1093 O O . LEU A 1 142 ? 4.409 -1.307 -3.693 1.00 89.25 142 LEU A O 1
ATOM 1097 N N . ARG A 1 143 ? 3.856 -1.840 -1.591 1.00 87.31 143 ARG A N 1
ATOM 1098 C CA . ARG A 1 143 ? 4.147 -3.275 -1.740 1.00 87.31 143 ARG A CA 1
ATOM 1099 C C . ARG A 1 143 ? 3.050 -3.962 -2.559 1.00 87.31 143 ARG A C 1
ATOM 1101 O O . ARG A 1 143 ? 3.389 -4.636 -3.531 1.00 87.31 143 ARG A O 1
ATOM 1108 N N . CYS A 1 144 ? 1.781 -3.670 -2.274 1.00 88.38 144 CYS A N 1
ATOM 1109 C CA . CYS A 1 144 ? 0.631 -4.137 -3.053 1.00 88.38 144 CYS A CA 1
ATOM 1110 C C . CYS A 1 144 ? 0.722 -3.677 -4.514 1.00 88.38 144 CYS A C 1
ATOM 1112 O O . CYS A 1 144 ? 0.716 -4.502 -5.423 1.00 88.38 144 CYS A O 1
ATOM 1114 N N . MET A 1 145 ? 0.950 -2.382 -4.761 1.00 88.56 145 MET A N 1
ATOM 1115 C CA . MET A 1 145 ? 1.099 -1.833 -6.117 1.00 88.56 145 MET A CA 1
ATOM 1116 C C . MET A 1 145 ? 2.256 -2.463 -6.906 1.00 88.56 145 MET A C 1
ATOM 1118 O O . MET A 1 145 ? 2.148 -2.668 -8.116 1.00 88.56 145 MET A O 1
ATOM 1122 N N . ARG A 1 146 ? 3.369 -2.806 -6.243 1.00 86.94 146 ARG A N 1
ATOM 1123 C CA . ARG A 1 146 ? 4.492 -3.509 -6.887 1.00 86.94 146 ARG A CA 1
ATOM 1124 C C . ARG A 1 146 ? 4.137 -4.939 -7.282 1.00 86.94 146 ARG A C 1
ATOM 1126 O O . ARG A 1 146 ? 4.604 -5.391 -8.325 1.00 86.94 146 ARG A O 1
ATOM 1133 N N . LEU A 1 147 ? 3.348 -5.643 -6.475 1.00 83.94 147 LEU A N 1
ATOM 1134 C CA . LEU A 1 147 ? 2.880 -6.990 -6.804 1.00 83.94 147 LEU A CA 1
ATOM 1135 C C . LEU A 1 147 ? 1.828 -6.966 -7.903 1.00 83.94 147 LEU A C 1
ATOM 1137 O O . LEU A 1 147 ? 1.967 -7.709 -8.870 1.00 83.94 147 LEU A O 1
ATOM 1141 N N . LEU A 1 148 ? 0.881 -6.028 -7.837 1.00 86.75 148 LEU A N 1
ATOM 1142 C CA . LEU A 1 148 ? -0.071 -5.762 -8.915 1.00 86.75 148 LEU A CA 1
ATOM 1143 C C . LEU A 1 148 ? 0.649 -5.512 -10.246 1.00 86.75 148 LEU A C 1
ATOM 1145 O O . LEU A 1 148 ? 0.285 -6.100 -11.255 1.00 86.75 148 LEU A O 1
ATOM 1149 N N . ALA A 1 149 ? 1.715 -4.707 -10.258 1.00 84.81 149 ALA A N 1
ATOM 1150 C CA . ALA A 1 149 ? 2.487 -4.445 -11.474 1.00 84.81 149 ALA A CA 1
ATOM 1151 C C . ALA A 1 149 ? 3.219 -5.684 -12.024 1.00 84.81 149 ALA A C 1
ATOM 1153 O O . ALA A 1 149 ? 3.435 -5.781 -13.232 1.00 84.81 149 ALA A O 1
ATOM 1154 N N . LYS A 1 150 ? 3.627 -6.620 -11.159 1.00 82.75 150 LYS A N 1
ATOM 1155 C CA . LYS A 1 150 ? 4.322 -7.853 -11.564 1.00 82.75 150 LYS A CA 1
ATOM 1156 C C . LYS A 1 150 ? 3.353 -8.931 -12.045 1.00 82.75 150 LYS A C 1
ATOM 1158 O O . LYS A 1 150 ? 3.615 -9.571 -13.057 1.00 82.75 150 LYS A O 1
ATOM 1163 N N . GLU A 1 151 ? 2.249 -9.118 -11.330 1.00 80.88 151 GLU A N 1
ATOM 1164 C CA . GLU A 1 151 ? 1.330 -10.248 -11.491 1.00 80.88 151 GLU A CA 1
ATOM 1165 C C . GLU A 1 151 ? -0.096 -9.803 -11.842 1.00 80.88 151 GLU A C 1
ATOM 1167 O O . GLU A 1 151 ? -1.070 -10.486 -11.525 1.00 80.88 151 GLU A O 1
ATOM 1172 N N . PHE A 1 152 ? -0.241 -8.681 -12.557 1.00 84.75 152 PHE A N 1
ATOM 1173 C CA . PHE A 1 152 ? -1.548 -8.115 -12.916 1.00 84.75 152 PHE A CA 1
ATOM 1174 C C . PHE A 1 152 ? -2.495 -9.152 -13.535 1.00 84.75 152 PHE A C 1
ATOM 1176 O O . PHE A 1 152 ? -3.672 -9.214 -13.204 1.00 84.75 152 PHE A O 1
ATOM 1183 N N . ARG A 1 153 ? -1.967 -10.033 -14.394 1.00 82.50 153 ARG A N 1
ATOM 1184 C CA . ARG A 1 153 ? -2.729 -11.102 -15.061 1.00 82.50 153 ARG A CA 1
ATOM 1185 C C . ARG A 1 153 ? -3.288 -12.147 -14.100 1.00 82.50 153 ARG A C 1
ATOM 1187 O O . ARG A 1 153 ? -4.272 -12.800 -14.439 1.00 82.50 153 ARG A O 1
ATOM 1194 N N . ALA A 1 154 ? -2.626 -12.388 -12.972 1.00 84.12 154 ALA A N 1
ATOM 1195 C CA . ALA A 1 154 ? -3.123 -13.288 -11.940 1.00 84.12 154 ALA A CA 1
ATOM 1196 C C . ALA A 1 154 ? -4.234 -12.601 -11.143 1.00 84.12 154 ALA A C 1
ATOM 1198 O O . ALA A 1 154 ? -5.291 -13.191 -10.960 1.00 84.12 154 ALA A O 1
ATOM 1199 N N . VAL A 1 155 ? -4.023 -11.335 -10.776 1.00 85.25 155 VAL A N 1
ATOM 1200 C CA . VAL A 1 155 ? -4.974 -10.537 -9.992 1.00 85.25 155 VAL A CA 1
ATOM 1201 C C . VAL A 1 155 ? -6.254 -10.260 -10.775 1.00 85.25 155 VAL A C 1
ATOM 1203 O O . VAL A 1 155 ? -7.338 -10.424 -10.249 1.00 85.25 155 VAL A O 1
ATOM 1206 N N . GLU A 1 156 ? -6.168 -9.950 -12.066 1.00 86.06 156 GLU A N 1
ATOM 1207 C CA . GLU A 1 156 ? -7.343 -9.676 -12.905 1.00 86.06 156 GLU A CA 1
ATOM 1208 C C . GLU A 1 156 ? -8.321 -10.864 -12.996 1.00 86.06 156 GLU A C 1
ATOM 1210 O O . GLU A 1 156 ? -9.508 -10.687 -13.271 1.00 86.06 156 GLU A O 1
ATOM 1215 N N . ARG A 1 157 ? -7.830 -12.091 -12.773 1.00 86.94 157 ARG A N 1
ATOM 1216 C CA . ARG A 1 157 ? -8.647 -13.312 -12.769 1.00 86.94 157 ARG A CA 1
ATOM 1217 C C . ARG A 1 157 ? -9.329 -13.575 -11.428 1.00 86.94 157 ARG A C 1
ATOM 1219 O O . ARG A 1 157 ? -10.206 -14.439 -11.375 1.00 86.94 157 ARG A O 1
ATOM 1226 N N . THR A 1 158 ? -8.957 -12.871 -10.364 1.00 87.81 158 THR A N 1
ATOM 1227 C CA . THR A 1 158 ? -9.491 -13.121 -9.023 1.00 87.81 158 THR A CA 1
ATOM 1228 C C . THR A 1 158 ? -10.915 -12.603 -8.897 1.00 87.81 158 THR A C 1
ATOM 1230 O O . THR A 1 158 ? -11.369 -11.749 -9.662 1.00 87.81 158 THR A O 1
ATOM 1233 N N . GLU A 1 159 ? -11.649 -13.162 -7.942 1.00 86.12 159 GLU A N 1
ATOM 1234 C CA . GLU A 1 159 ? -12.972 -12.658 -7.584 1.00 86.12 159 GLU A CA 1
ATOM 1235 C C . GLU A 1 159 ? -12.899 -11.265 -6.957 1.00 86.12 159 GLU A C 1
ATOM 1237 O O . GLU A 1 159 ? -13.717 -10.424 -7.304 1.00 86.12 159 GLU A O 1
ATOM 1242 N N . ALA A 1 160 ? -11.866 -10.975 -6.159 1.00 86.00 160 ALA A N 1
ATOM 1243 C CA . ALA A 1 160 ? -11.665 -9.665 -5.544 1.00 86.00 160 ALA A CA 1
ATOM 1244 C C . ALA A 1 160 ? -11.519 -8.545 -6.589 1.00 86.00 160 ALA A C 1
ATOM 1246 O O . ALA A 1 160 ? -12.120 -7.483 -6.456 1.00 86.00 160 ALA A O 1
ATOM 1247 N N . TRP A 1 161 ? -10.793 -8.789 -7.688 1.00 88.75 161 TRP A N 1
ATOM 1248 C CA . TRP A 1 161 ? -10.690 -7.809 -8.776 1.00 88.75 161 TRP A CA 1
ATOM 1249 C C . TRP A 1 161 ? -12.005 -7.638 -9.547 1.00 88.75 161 TRP A C 1
ATOM 1251 O O . TRP A 1 161 ? -12.344 -6.530 -9.964 1.00 88.75 161 TRP A O 1
ATOM 1261 N N . ARG A 1 162 ? -12.763 -8.726 -9.740 1.00 89.31 162 ARG A N 1
ATOM 1262 C CA . ARG A 1 162 ? -14.102 -8.661 -10.349 1.00 89.31 162 ARG A CA 1
ATOM 1263 C C . ARG A 1 162 ? -15.062 -7.863 -9.467 1.00 89.31 162 ARG A C 1
ATOM 1265 O O . ARG A 1 162 ? -15.688 -6.935 -9.961 1.00 89.31 162 ARG A O 1
ATOM 1272 N N . PHE A 1 163 ? -15.082 -8.149 -8.169 1.00 90.12 163 PHE A N 1
ATOM 1273 C CA . PHE A 1 163 ? -15.875 -7.427 -7.182 1.00 90.12 163 PHE A CA 1
ATOM 1274 C C . PHE A 1 163 ? -15.512 -5.938 -7.140 1.00 90.12 163 PHE A C 1
ATOM 1276 O O . PHE A 1 163 ? -16.404 -5.098 -7.194 1.00 90.12 163 PHE A O 1
ATOM 1283 N N . LEU A 1 164 ? -14.218 -5.601 -7.134 1.00 88.19 164 LEU A N 1
ATOM 1284 C CA . LEU A 1 164 ? -13.750 -4.214 -7.198 1.00 88.19 164 LEU A CA 1
ATOM 1285 C C . LEU A 1 164 ? -14.296 -3.488 -8.430 1.00 88.19 164 LEU A C 1
ATOM 1287 O O . LEU A 1 164 ? -14.765 -2.362 -8.332 1.00 88.19 164 LEU A O 1
ATOM 1291 N N . ARG A 1 165 ? -14.235 -4.129 -9.598 1.00 88.69 165 ARG A N 1
ATOM 1292 C CA . ARG A 1 165 ? -14.716 -3.533 -10.846 1.00 88.69 165 ARG A CA 1
ATOM 1293 C C . ARG A 1 165 ? -16.225 -3.292 -10.826 1.00 88.69 165 ARG A C 1
ATOM 1295 O O . ARG A 1 165 ? -16.676 -2.288 -11.369 1.00 88.69 165 ARG A O 1
ATOM 1302 N N . ASP A 1 166 ? -16.977 -4.221 -10.251 1.00 90.50 166 ASP A N 1
ATOM 1303 C CA . ASP A 1 166 ? -18.436 -4.184 -10.280 1.00 90.50 166 ASP A CA 1
ATOM 1304 C C . ASP A 1 166 ? -19.003 -3.212 -9.222 1.00 90.50 166 ASP A C 1
ATOM 1306 O O . ASP A 1 166 ? -20.033 -2.587 -9.468 1.00 90.50 166 ASP A O 1
ATOM 1310 N N . ASN A 1 167 ? -18.310 -3.025 -8.089 1.00 89.75 167 ASN A N 1
ATOM 1311 C CA . ASN A 1 167 ? -18.742 -2.135 -7.001 1.00 89.75 167 ASN A CA 1
ATOM 1312 C C . ASN A 1 167 ? -18.090 -0.744 -7.053 1.00 89.75 167 ASN A C 1
ATOM 1314 O O . ASN A 1 167 ? -18.783 0.255 -6.883 1.00 89.75 167 ASN A O 1
ATOM 1318 N N . ASP A 1 168 ? -16.786 -0.660 -7.349 1.00 89.25 168 ASP A N 1
ATOM 1319 C CA . ASP A 1 168 ? -15.998 0.580 -7.305 1.00 89.25 168 ASP A CA 1
ATOM 1320 C C . ASP A 1 168 ? -15.164 0.809 -8.588 1.00 89.25 168 ASP A C 1
ATOM 1322 O O . ASP A 1 168 ? -13.923 0.758 -8.577 1.00 89.25 168 ASP A O 1
ATOM 1326 N N . PRO A 1 169 ? -15.807 1.166 -9.720 1.00 89.25 169 PRO A N 1
ATOM 1327 C CA . PRO A 1 169 ? -15.112 1.394 -10.992 1.00 89.25 169 PRO A CA 1
ATOM 1328 C C . PRO A 1 169 ? -14.037 2.491 -10.926 1.00 89.25 169 PRO A C 1
ATOM 1330 O O . PRO A 1 169 ? -13.054 2.474 -11.671 1.00 89.25 169 PRO A O 1
ATOM 1333 N N . TRP A 1 170 ? -14.208 3.471 -10.035 1.00 88.00 170 TRP A N 1
ATOM 1334 C CA . TRP A 1 170 ? -13.252 4.562 -9.847 1.00 88.00 170 TRP A CA 1
ATOM 1335 C C . TRP A 1 170 ? -11.946 4.081 -9.220 1.00 88.00 170 TRP A C 1
ATOM 1337 O O . TRP A 1 170 ? -10.875 4.541 -9.622 1.00 88.00 170 TRP A O 1
ATOM 1347 N N . GLN A 1 171 ? -12.023 3.136 -8.279 1.00 87.94 171 GLN A N 1
ATOM 1348 C CA . GLN A 1 171 ? -10.843 2.550 -7.656 1.00 87.94 171 GLN A CA 1
ATOM 1349 C C . GLN A 1 171 ? -10.091 1.663 -8.659 1.00 87.94 171 GLN A C 1
ATOM 1351 O O . GLN A 1 171 ? -8.869 1.771 -8.762 1.00 87.94 171 GLN A O 1
ATOM 1356 N N . GLU A 1 172 ? -10.802 0.879 -9.484 1.00 90.00 172 GLU A N 1
ATOM 1357 C CA . GLU A 1 172 ? -10.199 0.144 -10.612 1.00 90.00 172 GLU A CA 1
ATOM 1358 C C . GLU A 1 172 ? -9.415 1.101 -11.528 1.00 90.00 172 GLU A C 1
ATOM 1360 O O . GLU A 1 172 ? -8.234 0.885 -11.818 1.00 90.00 172 GLU A O 1
ATOM 1365 N N . LEU A 1 173 ? -10.055 2.187 -11.971 1.00 90.12 173 LEU A N 1
ATOM 1366 C CA . LEU A 1 173 ? -9.442 3.179 -12.855 1.00 90.12 173 LEU A CA 1
ATOM 1367 C C . LEU A 1 173 ? -8.206 3.829 -12.239 1.00 90.12 173 LEU A C 1
ATOM 1369 O O . LEU A 1 173 ? -7.215 4.050 -12.940 1.00 90.12 173 LEU A O 1
ATOM 1373 N N . ASP A 1 174 ? -8.253 4.139 -10.950 1.00 90.12 174 ASP A N 1
ATOM 1374 C CA . ASP A 1 174 ? -7.137 4.756 -10.256 1.00 90.12 174 ASP A CA 1
ATOM 1375 C C . ASP A 1 174 ? -5.940 3.803 -10.135 1.00 90.12 174 ASP A C 1
ATOM 1377 O O . ASP A 1 174 ? -4.812 4.188 -10.459 1.00 90.12 174 ASP A O 1
ATOM 1381 N N . VAL A 1 175 ? -6.178 2.533 -9.792 1.00 90.56 175 VAL A N 1
ATOM 1382 C CA . VAL A 1 175 ? -5.137 1.493 -9.795 1.00 90.56 175 VAL A CA 1
ATOM 1383 C C . VAL A 1 175 ? -4.531 1.343 -11.192 1.00 90.56 175 VAL A C 1
ATOM 1385 O O . VAL A 1 175 ? -3.308 1.401 -11.346 1.00 90.56 175 VAL A O 1
ATOM 1388 N N . LEU A 1 176 ? -5.364 1.229 -12.232 1.00 90.81 176 LEU A N 1
ATOM 1389 C CA . LEU A 1 176 ? -4.909 1.114 -13.622 1.00 90.81 176 LEU A CA 1
ATOM 1390 C C . LEU A 1 176 ? -4.097 2.332 -14.074 1.00 90.81 176 LEU A C 1
ATOM 1392 O O . LEU A 1 176 ? -3.069 2.179 -14.740 1.00 90.81 176 LEU A O 1
ATOM 1396 N N . ARG A 1 177 ? -4.519 3.542 -13.694 1.00 91.00 177 ARG A N 1
ATOM 1397 C CA . ARG A 1 177 ? -3.786 4.781 -13.973 1.00 91.00 177 ARG A CA 1
ATOM 1398 C C . ARG A 1 177 ? -2.417 4.770 -13.307 1.00 91.00 177 ARG A C 1
ATOM 1400 O O . ARG A 1 177 ? -1.418 5.017 -13.978 1.00 91.00 177 ARG A O 1
ATOM 1407 N N . ARG A 1 178 ? -2.342 4.429 -12.018 1.00 89.88 178 ARG A N 1
ATOM 1408 C CA . ARG A 1 178 ? -1.068 4.371 -11.283 1.00 89.88 178 ARG A CA 1
ATOM 1409 C C . ARG A 1 178 ? -0.114 3.336 -11.881 1.00 89.88 178 ARG A C 1
ATOM 1411 O O . ARG A 1 178 ? 1.082 3.617 -11.991 1.00 89.88 178 ARG A O 1
ATOM 1418 N N . LEU A 1 179 ? -0.627 2.175 -12.297 1.00 90.06 179 LEU A N 1
ATOM 1419 C CA . LEU A 1 179 ? 0.153 1.151 -12.998 1.00 90.06 179 LEU A CA 1
ATOM 1420 C C . LEU A 1 179 ? 0.677 1.671 -14.342 1.00 90.06 179 LEU A C 1
ATOM 1422 O O . LEU A 1 179 ? 1.871 1.556 -14.624 1.00 90.06 179 LEU A O 1
ATOM 1426 N N . HIS A 1 180 ? -0.183 2.318 -15.132 1.00 87.50 180 HIS A N 1
ATOM 1427 C CA . HIS A 1 180 ? 0.217 2.927 -16.397 1.00 87.50 180 HIS A CA 1
ATOM 1428 C C . HIS A 1 180 ? 1.308 3.990 -16.213 1.00 87.50 180 HIS A C 1
ATOM 1430 O O . HIS A 1 180 ? 2.333 3.953 -16.898 1.00 87.50 180 HIS A O 1
ATOM 1436 N N . ASP A 1 181 ? 1.132 4.905 -15.262 1.00 88.56 181 ASP A N 1
ATOM 1437 C CA . ASP A 1 181 ? 2.099 5.964 -14.977 1.00 88.56 181 ASP A CA 1
ATOM 1438 C C . ASP A 1 181 ? 3.436 5.388 -14.497 1.00 88.56 181 ASP A C 1
ATOM 1440 O O . ASP A 1 181 ? 4.506 5.866 -14.889 1.00 88.56 181 ASP A O 1
ATOM 1444 N N . ALA A 1 182 ? 3.399 4.338 -13.669 1.00 86.38 182 ALA A N 1
ATOM 1445 C CA . ALA A 1 182 ? 4.595 3.627 -13.233 1.00 86.38 182 ALA A CA 1
ATOM 1446 C C . ALA A 1 182 ? 5.343 3.009 -14.422 1.00 86.38 182 ALA A C 1
ATOM 1448 O O . ALA A 1 182 ? 6.562 3.174 -14.530 1.00 86.38 182 ALA A O 1
ATOM 1449 N N . ASP A 1 183 ? 4.628 2.384 -15.355 1.00 86.81 183 ASP A N 1
ATOM 1450 C CA . ASP A 1 183 ? 5.211 1.824 -16.570 1.00 86.81 183 ASP A CA 1
ATOM 1451 C C . ASP A 1 183 ? 5.771 2.888 -17.513 1.00 86.81 183 ASP A C 1
ATOM 1453 O O . ASP A 1 183 ? 6.870 2.718 -18.054 1.00 86.81 183 ASP A O 1
ATOM 1457 N N . MET A 1 184 ? 5.070 4.009 -17.685 1.00 84.50 184 MET A N 1
ATOM 1458 C CA . MET A 1 184 ? 5.538 5.137 -18.492 1.00 84.50 184 MET A CA 1
ATOM 1459 C C . MET A 1 184 ? 6.812 5.747 -17.908 1.00 84.50 184 MET A C 1
ATOM 1461 O O . MET A 1 184 ? 7.788 5.944 -18.641 1.00 84.50 184 MET A O 1
ATOM 1465 N N . ARG A 1 185 ? 6.863 5.950 -16.584 1.00 89.00 185 ARG A N 1
ATOM 1466 C CA . ARG A 1 185 ? 8.092 6.351 -15.883 1.00 89.00 185 ARG A CA 1
ATOM 1467 C C . ARG A 1 185 ? 9.201 5.339 -16.139 1.00 89.00 185 ARG A C 1
ATOM 1469 O O . ARG A 1 185 ? 10.285 5.722 -16.574 1.00 89.00 185 ARG A O 1
ATOM 1476 N N . ARG A 1 186 ? 8.935 4.045 -15.946 1.00 87.44 186 ARG A N 1
ATOM 1477 C CA . ARG A 1 186 ? 9.920 2.971 -16.140 1.00 87.44 186 ARG A CA 1
ATOM 1478 C C . ARG A 1 186 ? 10.471 2.952 -17.574 1.00 87.44 186 ARG A C 1
ATOM 1480 O O . ARG A 1 186 ? 11.673 2.775 -17.761 1.00 87.44 186 ARG A O 1
ATOM 1487 N N . ARG A 1 187 ? 9.622 3.165 -18.588 1.00 88.44 187 ARG A N 1
ATOM 1488 C CA . ARG A 1 187 ? 10.017 3.277 -20.006 1.00 88.44 187 ARG A CA 1
ATOM 1489 C C . ARG A 1 187 ? 10.881 4.513 -20.259 1.00 88.44 187 ARG A C 1
ATOM 1491 O O . ARG A 1 187 ? 11.930 4.379 -20.884 1.00 88.44 187 ARG A O 1
ATOM 1498 N N . LYS A 1 188 ? 10.488 5.682 -19.745 1.00 92.12 188 LYS A N 1
ATOM 1499 C CA . LYS A 1 188 ? 11.263 6.929 -19.870 1.00 92.12 188 LYS A CA 1
ATOM 1500 C C . LYS A 1 188 ? 12.644 6.801 -19.220 1.00 92.12 188 LYS A C 1
ATOM 1502 O O . LYS A 1 188 ? 13.640 7.158 -19.838 1.00 92.12 188 LYS A O 1
ATOM 1507 N N . TRP A 1 189 ? 12.717 6.217 -18.024 1.00 91.25 189 TRP A N 1
ATOM 1508 C CA . TRP A 1 189 ? 13.980 5.940 -17.333 1.00 91.25 189 TRP A CA 1
ATOM 1509 C C . TRP A 1 189 ? 14.895 5.002 -18.124 1.00 91.25 189 TRP A C 1
ATOM 1511 O O . TRP A 1 189 ? 16.098 5.244 -18.193 1.00 91.25 189 TRP A O 1
ATOM 1521 N N . ARG A 1 190 ? 14.341 3.956 -18.755 1.00 90.12 190 ARG A N 1
ATOM 1522 C CA . ARG A 1 190 ? 15.118 3.073 -19.639 1.00 90.12 190 ARG A CA 1
ATOM 1523 C C . ARG A 1 190 ? 15.683 3.819 -20.849 1.00 90.12 190 ARG A C 1
ATOM 1525 O O . ARG A 1 190 ? 16.857 3.636 -21.143 1.00 90.12 190 ARG A O 1
ATOM 1532 N N . ARG A 1 191 ? 14.884 4.671 -21.504 1.00 93.81 191 ARG A N 1
ATOM 1533 C CA . ARG A 1 191 ? 15.338 5.496 -22.641 1.00 93.81 191 ARG A CA 1
ATOM 1534 C C . ARG A 1 191 ? 16.461 6.442 -22.233 1.00 93.81 191 ARG A C 1
ATOM 1536 O O . ARG A 1 191 ? 17.532 6.369 -22.812 1.00 93.81 191 ARG A O 1
ATOM 1543 N N . LYS A 1 192 ? 16.272 7.195 -21.144 1.00 94.88 192 LYS A N 1
ATOM 1544 C CA . LYS A 1 192 ? 17.293 8.114 -20.622 1.00 94.88 192 LYS A CA 1
ATOM 1545 C C . LYS A 1 192 ? 18.604 7.400 -20.278 1.00 94.88 192 LYS A C 1
ATOM 1547 O O . LYS A 1 192 ? 19.675 7.929 -20.537 1.00 94.88 192 LYS A O 1
ATOM 1552 N N . ARG A 1 193 ? 18.546 6.186 -19.712 1.00 93.12 193 ARG A N 1
ATOM 1553 C CA . ARG A 1 193 ? 19.760 5.385 -19.468 1.00 93.12 193 ARG A CA 1
ATOM 1554 C C . ARG A 1 193 ? 20.430 4.904 -20.754 1.00 93.12 193 ARG A C 1
ATOM 1556 O O . ARG A 1 193 ? 21.653 4.876 -20.799 1.00 93.12 193 ARG A O 1
ATOM 1563 N N . ALA A 1 194 ? 19.657 4.511 -21.764 1.00 93.81 194 ALA A N 1
ATOM 1564 C CA . ALA A 1 194 ? 20.206 4.114 -23.058 1.00 93.81 194 ALA A CA 1
ATOM 1565 C C . ALA A 1 194 ? 20.867 5.305 -23.770 1.00 93.81 194 ALA A C 1
ATOM 1567 O O . ALA A 1 194 ? 21.992 5.177 -24.234 1.00 93.81 194 ALA A O 1
ATOM 1568 N N . GLU A 1 195 ? 20.216 6.468 -23.766 1.00 94.62 195 GLU A N 1
ATOM 1569 C CA . GLU A 1 195 ? 20.769 7.728 -24.276 1.00 94.62 195 GLU A CA 1
ATOM 1570 C C . GLU A 1 195 ? 22.067 8.094 -23.546 1.00 94.62 195 GLU A C 1
ATOM 1572 O O . GLU A 1 195 ? 23.086 8.321 -24.189 1.00 94.62 195 GLU A O 1
ATOM 1577 N N . GLN A 1 196 ? 22.075 8.058 -22.207 1.00 94.19 196 GLN A N 1
ATOM 1578 C CA . GLN A 1 196 ? 23.279 8.341 -21.418 1.00 94.19 196 GLN A CA 1
ATOM 1579 C C . GLN A 1 196 ? 24.437 7.401 -21.768 1.00 94.19 196 GLN A C 1
ATOM 1581 O O . GLN A 1 196 ? 25.580 7.838 -21.831 1.00 94.19 196 GLN A O 1
ATOM 1586 N N . LYS A 1 197 ? 24.148 6.116 -22.007 1.00 94.56 197 LYS A N 1
ATOM 1587 C CA . LYS A 1 197 ? 25.164 5.146 -22.419 1.00 94.56 197 LYS A CA 1
ATOM 1588 C C . LYS A 1 197 ? 25.788 5.522 -23.766 1.00 94.56 197 LYS A C 1
ATOM 1590 O O . LYS A 1 197 ? 27.000 5.431 -23.895 1.00 94.56 197 LYS A O 1
ATOM 1595 N N . VAL A 1 198 ? 24.986 5.974 -24.730 1.00 96.19 198 VAL A N 1
ATOM 1596 C CA . VAL A 1 198 ? 25.483 6.434 -26.038 1.00 96.19 198 VAL A CA 1
ATOM 1597 C C . VAL A 1 198 ? 26.351 7.685 -25.894 1.00 96.19 198 VAL A C 1
ATOM 1599 O O . VAL A 1 198 ? 27.396 7.760 -26.527 1.00 96.19 198 VAL A O 1
ATOM 1602 N N . TYR A 1 199 ? 25.975 8.638 -25.034 1.00 94.25 199 TYR A N 1
ATOM 1603 C CA . TYR A 1 199 ? 26.805 9.824 -24.788 1.00 94.25 199 TYR A CA 1
ATOM 1604 C C . TYR A 1 199 ? 28.172 9.480 -24.190 1.00 94.25 199 TYR A C 1
ATOM 1606 O O . TYR A 1 199 ? 29.158 10.092 -24.581 1.00 94.25 199 TYR A O 1
ATOM 1614 N N . VAL A 1 200 ? 28.234 8.497 -23.285 1.00 95.06 200 VAL A N 1
ATOM 1615 C CA . VAL A 1 200 ? 29.508 8.006 -22.733 1.00 95.06 200 VAL A CA 1
ATOM 1616 C C . VAL A 1 200 ? 30.334 7.299 -23.812 1.00 95.06 200 VAL A C 1
ATOM 1618 O O . VAL A 1 200 ? 31.507 7.600 -23.980 1.00 95.06 200 VAL A O 1
ATOM 16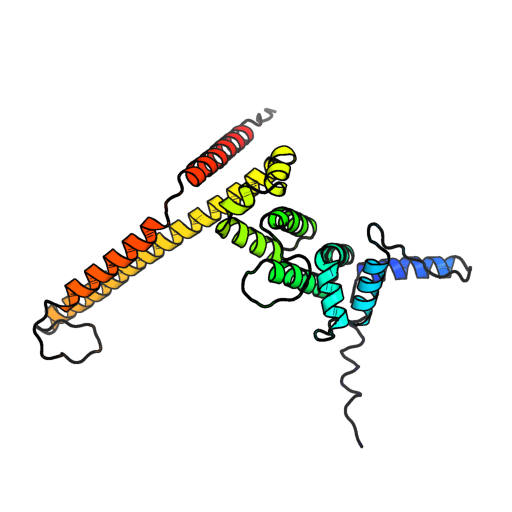21 N N . GLU A 1 201 ? 29.717 6.420 -24.611 1.00 93.62 201 GLU A N 1
ATOM 1622 C CA . GLU A 1 201 ? 30.405 5.769 -25.739 1.00 93.62 201 GLU A CA 1
ATOM 1623 C C . GLU A 1 201 ? 30.965 6.811 -26.736 1.00 93.62 201 GLU A C 1
ATOM 1625 O O . GLU A 1 201 ? 32.062 6.639 -27.267 1.00 93.62 201 GLU A O 1
ATOM 1630 N N . LEU A 1 202 ? 30.246 7.918 -26.958 1.00 96.69 202 LEU A N 1
ATOM 1631 C CA . LEU A 1 202 ? 30.696 9.018 -27.811 1.00 96.69 202 LEU A CA 1
ATOM 1632 C C . LEU A 1 202 ? 31.836 9.830 -27.180 1.00 96.69 202 LEU A C 1
ATOM 1634 O O . LEU A 1 202 ? 32.771 10.182 -27.896 1.00 96.69 202 LEU A O 1
ATOM 1638 N N . SER A 1 203 ? 31.783 10.136 -25.878 1.00 94.19 203 SER A N 1
ATOM 1639 C CA . SER A 1 203 ? 32.880 10.849 -25.205 1.00 94.19 203 SER A CA 1
ATOM 1640 C C . SER A 1 203 ? 34.167 10.034 -25.226 1.00 94.19 203 SER A C 1
ATOM 1642 O O . SER A 1 203 ? 35.215 10.574 -25.565 1.00 94.19 203 SER A O 1
ATOM 1644 N N . ASP A 1 204 ? 34.066 8.726 -24.982 1.00 91.06 204 ASP A N 1
ATOM 1645 C CA . ASP A 1 204 ? 35.213 7.819 -25.025 1.00 91.06 204 ASP A CA 1
ATOM 1646 C C . ASP A 1 204 ? 35.835 7.788 -26.435 1.00 91.06 204 ASP A C 1
ATOM 1648 O O . ASP A 1 204 ? 37.054 7.863 -26.591 1.00 91.06 204 ASP A O 1
ATOM 1652 N N . ALA A 1 205 ? 35.002 7.738 -27.483 1.00 91.19 205 ALA A N 1
ATOM 1653 C CA . ALA A 1 205 ? 35.463 7.800 -28.871 1.00 91.19 205 ALA A CA 1
ATOM 1654 C C . ALA A 1 205 ? 36.115 9.151 -29.222 1.00 91.19 205 ALA A C 1
ATOM 1656 O O . ALA A 1 205 ? 37.112 9.186 -29.944 1.00 91.19 205 ALA A O 1
ATOM 1657 N N . MET A 1 206 ? 35.584 10.262 -28.705 1.00 93.81 206 MET A N 1
ATOM 1658 C CA . MET A 1 206 ? 36.162 11.595 -28.904 1.00 93.81 206 MET A CA 1
ATOM 1659 C C . MET A 1 206 ? 37.526 11.741 -28.224 1.00 93.81 206 MET A C 1
ATOM 1661 O O . MET A 1 206 ? 38.442 12.316 -28.812 1.00 93.81 206 MET A O 1
ATOM 1665 N N . ASP A 1 207 ? 37.683 11.201 -27.015 1.00 85.81 207 ASP A N 1
ATOM 1666 C CA . ASP A 1 207 ? 38.957 11.210 -26.295 1.00 85.81 207 ASP A CA 1
ATOM 1667 C C . ASP A 1 207 ? 40.021 10.379 -27.026 1.00 85.81 207 ASP A C 1
ATOM 1669 O O . ASP A 1 207 ? 41.164 10.819 -27.163 1.00 85.81 207 ASP A O 1
ATOM 1673 N N . ILE A 1 208 ? 39.620 9.229 -27.576 1.00 82.94 208 ILE A N 1
ATOM 1674 C CA . ILE A 1 208 ? 40.446 8.401 -28.461 1.00 82.94 208 ILE A CA 1
ATOM 1675 C C . ILE A 1 208 ? 40.909 9.188 -29.694 1.00 82.94 208 ILE A C 1
ATOM 1677 O O . ILE A 1 208 ? 42.099 9.205 -30.002 1.00 82.94 208 ILE A O 1
ATOM 1681 N N . LEU A 1 209 ? 39.987 9.849 -30.404 1.00 86.12 209 LEU A N 1
ATOM 1682 C CA . LEU A 1 209 ? 40.328 10.617 -31.604 1.00 86.12 209 LEU A CA 1
ATOM 1683 C C . LEU A 1 209 ? 41.281 11.766 -31.277 1.00 86.12 209 LEU A C 1
ATOM 1685 O O . LEU A 1 209 ? 42.250 11.977 -32.003 1.00 86.12 209 LEU A O 1
ATOM 1689 N N . ARG A 1 210 ? 41.045 12.472 -30.164 1.00 84.31 210 ARG A N 1
ATOM 1690 C CA . ARG A 1 210 ? 41.947 13.526 -29.691 1.00 84.31 210 ARG A CA 1
ATOM 1691 C C . ARG A 1 210 ? 43.355 12.977 -29.478 1.00 84.31 210 ARG A C 1
ATOM 1693 O O . ARG A 1 210 ? 44.288 13.562 -30.009 1.00 84.31 210 ARG A O 1
ATOM 1700 N N . HIS A 1 211 ? 43.487 11.850 -28.778 1.00 77.94 211 HIS A N 1
ATOM 1701 C CA . HIS A 1 211 ? 44.774 11.199 -28.531 1.00 77.94 211 HIS A CA 1
ATOM 1702 C C . HIS A 1 211 ? 45.488 10.794 -29.833 1.00 77.94 211 HIS A C 1
ATOM 1704 O O . HIS A 1 211 ? 46.664 11.104 -30.001 1.00 77.94 211 HIS A O 1
ATOM 1710 N N . ILE A 1 212 ? 44.783 10.193 -30.802 1.00 80.81 212 ILE A N 1
ATOM 1711 C CA . ILE A 1 212 ? 45.355 9.859 -32.123 1.00 80.81 212 ILE A CA 1
ATOM 1712 C C . ILE A 1 212 ? 45.866 11.124 -32.828 1.00 80.81 212 ILE A C 1
ATOM 1714 O O . ILE A 1 212 ? 46.983 11.137 -33.343 1.00 80.81 212 ILE A O 1
ATOM 1718 N N . CYS A 1 213 ? 45.067 12.194 -32.844 1.00 79.50 213 CYS A N 1
ATOM 1719 C CA . CYS A 1 213 ? 45.409 13.436 -33.536 1.00 79.50 213 CYS A CA 1
ATOM 1720 C C . CYS A 1 213 ? 46.541 14.230 -32.863 1.00 79.50 213 CYS A C 1
ATOM 1722 O O . CYS A 1 213 ? 47.225 14.977 -33.558 1.00 79.50 213 CYS A O 1
ATOM 1724 N N . THR A 1 214 ? 46.741 14.102 -31.546 1.00 82.50 214 THR A N 1
ATOM 1725 C CA . THR A 1 214 ? 47.800 14.820 -30.815 1.00 82.50 214 THR A CA 1
ATOM 1726 C C . THR A 1 214 ? 49.086 14.016 -30.657 1.00 82.50 214 THR A C 1
ATOM 1728 O O . THR A 1 214 ? 50.166 14.593 -30.720 1.00 82.50 214 THR A O 1
ATOM 1731 N N . GLU A 1 215 ? 48.984 12.705 -30.435 1.00 76.50 215 GLU A N 1
ATOM 1732 C CA . GLU A 1 215 ? 50.117 11.842 -30.068 1.00 76.50 215 GLU A CA 1
ATOM 1733 C C . GLU A 1 215 ? 50.548 10.902 -31.207 1.00 76.50 215 GLU A C 1
ATOM 1735 O O . GLU A 1 215 ? 51.601 10.277 -31.122 1.00 76.50 215 GLU A O 1
ATOM 1740 N N . GLY A 1 216 ? 49.784 10.825 -32.307 1.00 66.12 216 GLY A N 1
ATOM 1741 C CA . GLY A 1 216 ? 50.148 10.039 -33.494 1.00 66.12 216 GLY A CA 1
ATOM 1742 C C . GLY A 1 216 ? 50.034 8.520 -33.309 1.00 66.12 216 GLY A C 1
ATOM 1743 O O . GLY A 1 216 ? 50.599 7.757 -34.094 1.00 66.12 216 GLY A O 1
ATOM 1744 N N . CYS A 1 217 ? 49.320 8.063 -32.277 1.00 62.09 217 CYS A N 1
ATOM 1745 C CA . CYS A 1 217 ? 49.163 6.647 -31.957 1.00 62.09 217 CYS A CA 1
ATOM 1746 C C . CYS A 1 217 ? 48.335 5.895 -33.014 1.00 62.09 217 CYS A C 1
ATOM 1748 O O . CYS A 1 217 ? 47.226 6.296 -33.363 1.00 62.09 217 CYS A O 1
ATOM 1750 N N . THR A 1 218 ? 48.854 4.756 -33.481 1.00 59.81 218 THR A N 1
ATOM 1751 C CA . THR A 1 218 ? 48.163 3.821 -34.394 1.00 59.81 218 THR A CA 1
ATOM 1752 C C . THR A 1 218 ? 47.494 2.647 -33.669 1.00 59.81 218 THR A C 1
ATOM 1754 O O . THR A 1 218 ? 46.698 1.928 -34.272 1.00 59.81 218 THR A O 1
ATOM 1757 N N . GLU A 1 219 ? 47.760 2.466 -32.371 1.00 55.78 219 GLU A N 1
ATOM 1758 C CA . GLU A 1 219 ? 47.141 1.434 -31.535 1.00 55.78 219 GLU A CA 1
ATOM 1759 C C . GLU A 1 219 ? 46.089 2.055 -30.615 1.00 55.78 219 GLU A C 1
ATOM 1761 O O . GLU A 1 219 ? 46.397 2.832 -29.714 1.00 55.78 219 GLU A O 1
ATOM 1766 N N . VAL A 1 220 ? 44.824 1.714 -30.857 1.00 52.84 220 VAL A N 1
ATOM 1767 C CA . VAL A 1 220 ? 43.680 2.293 -30.154 1.00 52.84 220 VAL A CA 1
ATOM 1768 C C . VAL A 1 220 ? 43.039 1.231 -29.264 1.00 52.84 220 VAL A C 1
ATOM 1770 O O . VAL A 1 220 ? 42.398 0.300 -29.755 1.00 52.84 220 VAL A O 1
ATOM 1773 N N . GLY A 1 221 ? 43.209 1.368 -27.950 1.00 55.84 221 GLY A N 1
ATOM 1774 C CA . GLY A 1 221 ? 42.609 0.509 -26.928 1.00 55.84 221 GLY A CA 1
ATOM 1775 C C . GLY A 1 221 ? 42.013 1.332 -25.777 1.00 55.84 221 GLY A C 1
ATOM 1776 O O . GLY A 1 221 ? 42.355 2.504 -25.631 1.00 55.84 221 GLY A O 1
ATOM 1777 N N . PRO A 1 222 ? 41.094 0.759 -24.976 1.00 52.47 222 PRO A N 1
ATOM 1778 C CA . PRO A 1 222 ? 40.452 1.473 -23.872 1.00 52.47 222 PRO A CA 1
ATOM 1779 C C . PRO A 1 222 ? 41.485 2.001 -22.862 1.00 52.47 222 PRO A C 1
ATOM 1781 O O . PRO A 1 222 ? 42.423 1.294 -22.491 1.00 52.47 222 PRO A O 1
ATOM 1784 N N . VAL A 1 223 ? 41.288 3.243 -22.407 1.00 48.84 223 VAL A N 1
ATOM 1785 C CA . VAL A 1 223 ? 42.201 3.951 -21.494 1.00 48.84 223 VAL A CA 1
ATOM 1786 C C . VAL A 1 223 ? 42.398 3.144 -20.203 1.00 48.84 223 VAL A C 1
ATOM 1788 O O . VAL A 1 223 ? 41.438 2.864 -19.486 1.00 48.84 223 VAL A O 1
ATOM 1791 N N . GLY A 1 224 ? 43.652 2.773 -19.911 1.00 53.16 224 GLY A N 1
ATOM 1792 C CA . GLY A 1 224 ? 44.054 2.091 -18.673 1.00 53.16 224 GLY A CA 1
ATOM 1793 C C . GLY A 1 224 ? 44.500 0.626 -18.801 1.00 53.16 224 GLY A C 1
ATOM 1794 O O . GLY A 1 224 ? 44.763 0.001 -17.776 1.00 53.16 224 GLY A O 1
ATOM 1795 N N . GLN A 1 225 ? 44.615 0.060 -20.008 1.00 51.50 225 GLN A N 1
ATOM 1796 C CA . GLN A 1 225 ? 45.213 -1.269 -20.222 1.00 51.50 225 GLN A CA 1
ATOM 1797 C C . GLN A 1 225 ? 46.420 -1.199 -21.161 1.00 51.50 225 GLN A C 1
ATOM 1799 O O . GLN A 1 225 ? 46.376 -0.529 -22.188 1.00 51.50 225 GLN A O 1
ATOM 1804 N N . ALA A 1 226 ? 47.499 -1.903 -20.802 1.00 41.62 226 ALA A N 1
ATOM 1805 C CA . ALA A 1 226 ? 48.678 -2.043 -21.654 1.00 41.62 226 ALA A CA 1
ATOM 1806 C C . ALA A 1 226 ? 48.313 -2.763 -22.972 1.00 41.62 226 ALA A C 1
ATOM 1808 O O . ALA A 1 226 ? 47.490 -3.685 -22.941 1.00 41.62 226 ALA A O 1
ATOM 1809 N N . PRO A 1 227 ? 48.914 -2.382 -24.115 1.00 47.09 227 PRO A N 1
ATOM 1810 C CA . PRO A 1 227 ? 48.569 -2.947 -25.415 1.00 47.09 227 PRO A CA 1
ATOM 1811 C C . PRO A 1 227 ? 48.888 -4.447 -25.446 1.00 47.09 227 PRO A C 1
ATOM 1813 O O . PRO A 1 227 ? 50.033 -4.876 -25.284 1.00 47.09 227 PRO A O 1
ATOM 1816 N N . ALA A 1 228 ? 47.854 -5.270 -25.630 1.00 46.59 228 ALA A N 1
ATOM 1817 C CA . ALA A 1 228 ? 48.027 -6.695 -25.864 1.00 46.59 228 ALA A CA 1
ATOM 1818 C C . ALA A 1 228 ? 48.437 -6.920 -27.326 1.00 46.59 228 ALA A C 1
ATOM 1820 O O . ALA A 1 228 ? 47.785 -6.432 -28.247 1.00 46.59 228 ALA A O 1
ATOM 1821 N N . LYS A 1 229 ? 49.506 -7.697 -27.528 1.00 42.72 229 LYS A N 1
ATOM 1822 C CA . LYS A 1 229 ? 50.066 -8.072 -28.834 1.00 42.72 229 LYS A CA 1
ATOM 1823 C C . LYS A 1 229 ? 49.105 -8.981 -29.617 1.00 42.72 229 LYS A C 1
ATOM 1825 O O . LYS A 1 229 ? 49.315 -10.188 -29.687 1.00 42.72 229 LYS A O 1
ATOM 1830 N N . SER A 1 230 ? 48.038 -8.439 -30.195 1.00 42.53 230 SER A N 1
ATOM 1831 C CA . SER A 1 230 ? 47.227 -9.151 -31.193 1.00 42.53 230 SER A CA 1
ATOM 1832 C C . SER A 1 230 ? 46.443 -8.179 -32.082 1.00 42.53 230 SER A C 1
ATOM 1834 O O . SER A 1 230 ? 45.900 -7.212 -31.547 1.00 42.53 230 SER A O 1
ATOM 1836 N N . PRO A 1 231 ? 46.315 -8.434 -33.401 1.00 39.66 231 PRO A N 1
ATOM 1837 C CA . PRO A 1 231 ? 45.599 -7.545 -34.313 1.00 39.66 231 PRO A CA 1
ATOM 1838 C C . PRO A 1 231 ? 44.109 -7.443 -33.962 1.00 39.66 231 PRO A C 1
ATOM 1840 O O . PRO A 1 231 ? 43.417 -8.452 -33.809 1.00 39.66 231 PRO A O 1
ATOM 1843 N N . CYS A 1 232 ? 43.605 -6.214 -33.879 1.00 45.47 232 CYS A N 1
ATOM 1844 C CA . CYS A 1 232 ? 42.203 -5.893 -33.622 1.00 45.47 232 CYS A CA 1
ATOM 1845 C C . CYS A 1 232 ? 41.351 -6.033 -34.896 1.00 45.47 232 CYS A C 1
ATOM 1847 O O . CYS A 1 232 ? 41.384 -5.161 -35.762 1.00 45.47 232 CYS A O 1
ATOM 1849 N N . PRO A 1 233 ? 40.577 -7.129 -35.023 1.00 40.34 233 PRO A N 1
ATOM 1850 C CA . PRO A 1 233 ? 39.161 -7.002 -35.409 1.00 40.34 233 PRO A CA 1
ATOM 1851 C C . PRO A 1 233 ? 38.196 -7.888 -34.587 1.00 40.34 233 PRO A C 1
ATOM 1853 O O . PRO A 1 233 ? 36.985 -7.858 -34.809 1.00 40.34 233 PRO A O 1
ATOM 1856 N N . ALA A 1 234 ? 38.688 -8.681 -33.627 1.00 39.91 234 ALA A N 1
ATOM 1857 C CA . ALA A 1 234 ? 37.864 -9.667 -32.912 1.00 39.91 234 ALA A CA 1
ATOM 1858 C C . ALA A 1 234 ? 37.073 -9.101 -31.711 1.00 39.91 234 ALA A C 1
ATOM 1860 O O . ALA A 1 234 ? 36.056 -9.670 -31.318 1.00 39.91 234 ALA A O 1
ATOM 1861 N N . GLN A 1 235 ? 37.487 -7.965 -31.138 1.00 45.28 235 GLN A N 1
ATOM 1862 C CA . GLN A 1 235 ? 36.895 -7.438 -29.896 1.00 45.28 235 GLN A CA 1
ATOM 1863 C C . GLN A 1 235 ? 35.602 -6.627 -30.112 1.00 45.28 235 GLN A C 1
ATOM 1865 O O . GLN A 1 235 ? 34.736 -6.603 -29.236 1.00 45.28 235 GLN A O 1
ATOM 1870 N N . PHE A 1 236 ? 35.429 -6.007 -31.285 1.00 42.00 236 PHE A N 1
ATOM 1871 C CA . PHE A 1 236 ? 34.213 -5.255 -31.625 1.00 42.00 236 PHE A CA 1
ATOM 1872 C C . PHE A 1 236 ? 33.024 -6.182 -31.920 1.00 42.00 236 PHE A C 1
ATOM 1874 O O . PHE A 1 236 ? 31.932 -5.963 -31.395 1.00 42.00 236 PHE A O 1
ATOM 1881 N N . LYS A 1 237 ? 33.254 -7.284 -32.648 1.00 39.94 237 LYS A N 1
ATOM 1882 C CA . LYS A 1 237 ? 32.196 -8.239 -33.028 1.00 39.94 237 LYS A CA 1
ATOM 1883 C C . LYS A 1 237 ? 31.582 -8.974 -31.830 1.00 39.94 237 LYS A C 1
ATOM 1885 O O . LYS A 1 237 ? 30.380 -9.213 -31.807 1.00 39.94 237 LYS A O 1
ATOM 1890 N N . LEU A 1 238 ? 32.380 -9.278 -30.801 1.00 46.22 238 LEU A N 1
ATOM 1891 C CA . LEU A 1 238 ? 31.902 -9.921 -29.568 1.00 46.22 238 LEU A CA 1
ATOM 1892 C C . LEU A 1 238 ? 30.985 -9.004 -28.739 1.00 46.22 238 LEU A C 1
ATOM 1894 O O . LEU A 1 238 ? 29.988 -9.468 -28.186 1.00 46.22 238 LEU A O 1
ATOM 1898 N N . LYS A 1 239 ? 31.281 -7.699 -28.673 1.00 50.06 239 LYS A N 1
ATOM 1899 C CA . LYS A 1 239 ? 30.437 -6.730 -27.951 1.00 50.06 239 LYS A CA 1
AT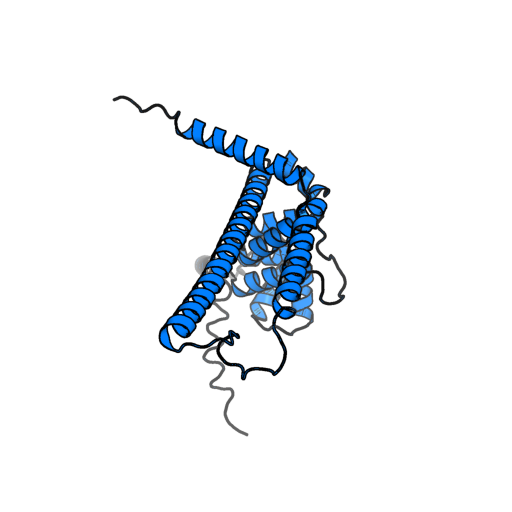OM 1900 C C . LYS A 1 239 ? 29.115 -6.465 -28.666 1.00 50.06 239 LYS A C 1
ATOM 1902 O O . LYS A 1 239 ? 28.103 -6.274 -27.997 1.00 50.06 239 LYS A O 1
ATOM 1907 N N . GLU A 1 240 ? 29.118 -6.474 -29.994 1.00 49.78 240 GLU A N 1
ATOM 1908 C CA . GLU A 1 240 ? 27.926 -6.272 -30.820 1.00 49.78 240 GLU A CA 1
ATOM 1909 C C . GLU A 1 240 ? 26.947 -7.450 -30.678 1.00 49.78 240 GLU A C 1
ATOM 1911 O O . GLU A 1 240 ? 25.788 -7.245 -30.313 1.00 49.78 240 GLU A O 1
ATOM 1916 N N . GLN A 1 241 ? 27.451 -8.687 -30.757 1.00 51.62 241 GLN A N 1
ATOM 1917 C CA . GLN A 1 241 ? 26.658 -9.906 -30.541 1.00 51.62 241 GLN A CA 1
ATOM 1918 C C . GLN A 1 241 ? 26.071 -10.000 -29.118 1.00 51.62 241 GLN A C 1
ATOM 1920 O O . GLN A 1 241 ? 24.927 -10.419 -28.932 1.00 51.62 241 GLN A O 1
ATOM 1925 N N . GLN A 1 242 ? 26.809 -9.555 -28.093 1.00 53.78 242 GLN A N 1
ATOM 1926 C CA . GLN A 1 242 ? 26.297 -9.495 -26.716 1.00 53.78 242 GLN A CA 1
ATOM 1927 C C . GLN A 1 242 ? 25.228 -8.400 -26.524 1.00 53.78 242 GLN A C 1
ATOM 1929 O O . GLN A 1 242 ? 24.287 -8.588 -25.745 1.00 53.78 242 GLN A O 1
ATOM 1934 N N . LYS A 1 243 ? 25.331 -7.269 -27.240 1.00 54.47 243 LYS A N 1
ATOM 1935 C CA . LYS A 1 243 ? 24.336 -6.175 -27.224 1.00 54.47 243 LYS A CA 1
ATOM 1936 C C . LYS A 1 243 ? 23.022 -6.625 -27.881 1.00 54.47 243 LYS A C 1
ATOM 1938 O O . LYS A 1 243 ? 21.950 -6.318 -27.354 1.00 54.47 243 LYS A O 1
ATOM 1943 N N . GLU A 1 244 ? 23.102 -7.387 -28.971 1.00 50.44 244 GLU A N 1
ATOM 1944 C CA . GLU A 1 244 ? 21.950 -7.933 -29.706 1.00 50.44 244 GLU A CA 1
ATOM 1945 C C . GLU A 1 244 ? 21.225 -9.051 -28.943 1.00 50.44 244 GLU A C 1
ATOM 1947 O O . GLU A 1 244 ? 19.999 -9.027 -28.821 1.00 50.44 244 GLU A O 1
ATOM 1952 N N . ALA A 1 245 ? 21.958 -9.981 -28.323 1.00 50.41 245 ALA A N 1
ATOM 1953 C CA . ALA A 1 245 ? 21.352 -11.027 -27.494 1.00 50.41 245 ALA A CA 1
ATOM 1954 C C . ALA A 1 245 ? 20.609 -10.441 -26.273 1.00 50.41 245 ALA A C 1
ATOM 1956 O O . ALA A 1 245 ? 19.519 -10.891 -25.896 1.00 50.41 245 ALA A O 1
ATOM 1957 N N . MET A 1 246 ? 21.162 -9.383 -25.669 1.00 49.22 246 MET A N 1
ATOM 1958 C CA . MET A 1 246 ? 20.554 -8.726 -24.514 1.00 49.22 246 MET A CA 1
ATOM 1959 C C . MET A 1 246 ? 19.324 -7.887 -24.908 1.00 49.22 246 MET A C 1
ATOM 1961 O O . MET A 1 246 ? 18.336 -7.887 -24.170 1.00 49.22 246 MET A O 1
ATOM 1965 N N . SER A 1 247 ? 19.318 -7.234 -26.076 1.00 47.88 247 SER A N 1
ATOM 1966 C CA . SER A 1 247 ? 18.162 -6.465 -26.565 1.00 47.88 247 SER A CA 1
ATOM 1967 C C . SER A 1 247 ? 16.994 -7.365 -27.004 1.00 47.88 247 SER A C 1
ATOM 1969 O O . SER A 1 247 ? 15.842 -7.068 -26.668 1.00 47.88 247 SER A O 1
ATOM 1971 N N . ALA A 1 248 ? 17.277 -8.511 -27.634 1.00 44.81 248 ALA A N 1
ATOM 1972 C CA . ALA A 1 248 ? 16.274 -9.505 -28.021 1.00 44.81 248 ALA A CA 1
ATOM 1973 C C . ALA A 1 248 ? 15.549 -10.117 -26.803 1.00 44.81 248 ALA A C 1
ATOM 1975 O O . ALA A 1 248 ? 14.321 -10.236 -26.798 1.00 44.81 248 ALA A O 1
ATOM 1976 N N . SER A 1 249 ? 16.276 -10.411 -25.716 1.00 45.91 249 SER A N 1
ATOM 1977 C CA . SER A 1 249 ? 15.685 -10.950 -24.475 1.00 45.91 249 SER A CA 1
ATOM 1978 C C . SER A 1 249 ? 14.754 -9.963 -23.748 1.00 45.91 249 SER A C 1
ATOM 1980 O O . SER A 1 249 ? 13.791 -10.362 -23.086 1.00 45.91 249 SER A O 1
ATOM 1982 N N . VAL A 1 250 ? 15.004 -8.656 -23.891 1.00 47.09 250 VAL A N 1
ATOM 1983 C CA . VAL A 1 250 ? 14.173 -7.586 -23.315 1.00 47.09 250 VAL A CA 1
ATOM 1984 C C . VAL A 1 250 ? 12.923 -7.341 -24.165 1.00 47.09 250 VAL A C 1
ATOM 1986 O O . VAL A 1 250 ? 11.856 -7.075 -23.607 1.00 47.09 250 VAL A O 1
ATOM 1989 N N . ALA A 1 251 ? 13.028 -7.473 -25.491 1.00 38.31 251 ALA A N 1
ATOM 1990 C CA . ALA A 1 251 ? 11.900 -7.362 -26.415 1.00 38.31 251 ALA A CA 1
ATOM 1991 C C . ALA A 1 251 ? 10.932 -8.556 -26.308 1.00 38.31 251 ALA A C 1
ATOM 1993 O O . ALA A 1 251 ? 9.719 -8.353 -26.312 1.00 38.31 251 ALA A O 1
ATOM 1994 N N . ALA A 1 252 ? 11.436 -9.777 -26.092 1.00 41.94 252 ALA A N 1
ATOM 1995 C CA . ALA A 1 252 ? 10.609 -10.977 -25.909 1.00 41.94 252 ALA A CA 1
ATOM 1996 C C . ALA A 1 252 ? 9.696 -10.920 -24.662 1.00 41.94 252 ALA A C 1
ATOM 1998 O O . ALA A 1 252 ? 8.645 -11.554 -24.626 1.00 41.94 252 ALA A O 1
ATOM 1999 N N . LYS A 1 253 ? 10.040 -10.107 -23.650 1.00 43.38 253 LYS A N 1
ATOM 2000 C CA . LYS A 1 253 ? 9.188 -9.851 -22.468 1.00 43.38 253 LYS A CA 1
ATOM 2001 C C . LYS A 1 253 ? 8.161 -8.728 -22.665 1.00 43.38 253 LYS A C 1
ATOM 2003 O O . LYS A 1 253 ? 7.385 -8.455 -21.753 1.00 43.38 253 LYS A O 1
ATOM 2008 N N . ALA A 1 254 ? 8.146 -8.062 -23.820 1.00 38.41 254 ALA A N 1
ATOM 2009 C CA . ALA A 1 254 ? 7.250 -6.947 -24.125 1.00 38.41 254 ALA A CA 1
ATOM 2010 C C . ALA A 1 254 ? 6.001 -7.374 -24.920 1.00 38.41 254 ALA A C 1
ATOM 2012 O O . ALA A 1 254 ? 5.444 -6.583 -25.674 1.00 38.41 254 ALA A O 1
ATOM 2013 N N . GLY A 1 255 ? 5.545 -8.616 -24.774 1.00 47.47 255 GLY A N 1
ATOM 2014 C CA . GLY A 1 255 ? 4.280 -9.061 -25.347 1.00 47.47 255 GLY A CA 1
ATOM 2015 C C . GLY A 1 255 ? 3.137 -8.823 -24.373 1.00 47.47 255 GLY A C 1
ATOM 2016 O O . GLY A 1 255 ? 2.887 -9.674 -23.530 1.00 47.47 255 GLY A O 1
ATOM 2017 N N . ASP A 1 256 ? 2.427 -7.697 -24.482 1.00 52.88 256 ASP A N 1
ATOM 2018 C CA . ASP A 1 256 ? 1.085 -7.626 -23.900 1.00 52.88 256 ASP A CA 1
ATOM 2019 C C . ASP A 1 256 ? 0.208 -6.535 -24.541 1.00 52.88 256 ASP A C 1
ATOM 2021 O O . ASP A 1 256 ? 0.137 -5.383 -24.098 1.00 52.88 256 ASP A O 1
ATOM 2025 N N . GLY A 1 257 ? -0.500 -6.918 -25.605 1.00 56.09 257 GLY A N 1
ATOM 2026 C CA . GLY A 1 257 ? -1.482 -6.064 -26.274 1.00 56.09 257 GLY A CA 1
ATOM 2027 C C . GLY A 1 257 ? -2.655 -5.639 -25.378 1.00 56.09 257 GLY A C 1
ATOM 2028 O O . GLY A 1 257 ? -3.276 -4.609 -25.642 1.00 56.09 257 GLY A O 1
ATOM 2029 N N . ARG A 1 258 ? -2.935 -6.352 -24.276 1.00 56.38 258 ARG A N 1
ATOM 2030 C CA . ARG A 1 258 ? -4.053 -6.047 -23.369 1.00 56.38 258 ARG A CA 1
ATOM 2031 C C . ARG A 1 258 ? -3.717 -4.938 -22.371 1.00 56.38 258 ARG A C 1
ATOM 2033 O O . ARG A 1 258 ? -4.618 -4.181 -22.014 1.00 56.38 258 ARG A O 1
ATOM 2040 N N . TRP A 1 259 ? -2.442 -4.722 -22.021 1.00 61.41 259 TRP A N 1
ATOM 2041 C CA . TRP A 1 259 ? -2.033 -3.445 -21.403 1.00 61.41 259 TRP A CA 1
ATOM 2042 C C . TRP A 1 259 ? -2.363 -2.267 -22.322 1.00 61.41 259 TRP A C 1
ATOM 2044 O O . TRP A 1 259 ? -2.840 -1.241 -21.853 1.00 61.41 259 TRP A O 1
ATOM 2054 N N . GLY A 1 260 ? -2.213 -2.430 -23.639 1.00 60.91 260 GLY A N 1
ATOM 2055 C CA . GLY A 1 260 ? -2.613 -1.418 -24.618 1.00 60.91 260 GLY A CA 1
ATOM 2056 C C . GLY A 1 260 ? -4.093 -1.023 -24.522 1.00 60.91 260 GLY A C 1
ATOM 2057 O O . GLY A 1 260 ? -4.405 0.165 -24.595 1.00 60.91 260 GLY A O 1
ATOM 2058 N N . LEU A 1 261 ? -5.003 -1.981 -24.306 1.00 66.12 261 LEU A N 1
ATOM 2059 C CA . LEU A 1 261 ? -6.430 -1.690 -24.106 1.00 66.12 261 LEU A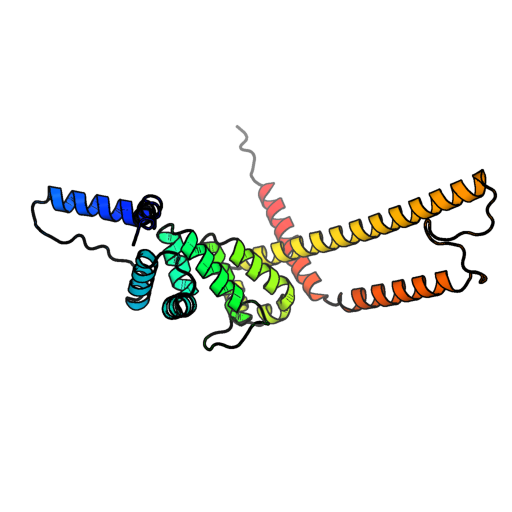 CA 1
ATOM 2060 C C . LEU A 1 261 ? -6.708 -0.972 -22.779 1.00 66.12 261 LEU A C 1
ATOM 2062 O O . LEU A 1 261 ? -7.469 -0.006 -22.764 1.00 66.12 261 LEU A O 1
ATOM 2066 N N . LEU A 1 262 ? -6.068 -1.385 -21.683 1.00 69.88 262 LEU A N 1
ATOM 2067 C CA . LEU A 1 262 ? -6.226 -0.724 -20.380 1.00 69.88 262 LEU A CA 1
ATOM 2068 C C . LEU A 1 262 ? -5.698 0.716 -20.412 1.00 69.88 262 LEU A C 1
ATOM 2070 O O . LEU A 1 262 ? -6.335 1.627 -19.890 1.00 69.88 262 LEU A O 1
ATOM 2074 N N . VAL A 1 263 ? -4.591 0.950 -21.119 1.00 67.50 263 VAL A N 1
ATOM 2075 C CA . VAL A 1 263 ? -4.061 2.296 -21.370 1.00 67.50 263 VAL A CA 1
ATOM 2076 C C . VAL A 1 263 ? -5.031 3.140 -22.192 1.00 67.50 263 VAL A C 1
ATOM 2078 O O . VAL A 1 263 ? -5.239 4.310 -21.872 1.00 67.50 263 VAL A O 1
ATOM 2081 N N . LYS A 1 264 ? -5.666 2.566 -23.221 1.00 76.56 264 LYS A N 1
ATOM 2082 C CA . LYS A 1 264 ? -6.716 3.259 -23.984 1.00 76.56 264 LYS A CA 1
ATOM 2083 C C . LYS A 1 264 ? -7.906 3.628 -23.086 1.00 76.56 264 LYS A C 1
ATOM 2085 O O . LYS A 1 264 ? -8.357 4.768 -23.169 1.00 76.56 264 LYS A O 1
ATOM 2090 N N . LYS A 1 265 ? -8.347 2.731 -22.188 1.00 80.06 265 LYS A N 1
ATOM 2091 C CA . LYS A 1 265 ? -9.415 2.989 -21.195 1.00 80.06 265 LYS A CA 1
ATOM 2092 C C . LYS A 1 265 ? -9.043 4.157 -20.270 1.00 80.06 265 LYS A C 1
ATOM 2094 O O . LYS A 1 265 ? -9.795 5.123 -20.182 1.00 80.06 265 LYS A O 1
ATOM 2099 N N . VAL A 1 266 ? -7.853 4.131 -19.661 1.00 80.88 266 VAL A N 1
ATOM 2100 C CA . VAL A 1 266 ? -7.365 5.215 -18.780 1.00 80.88 266 VAL A CA 1
ATOM 2101 C C . VAL A 1 266 ? -7.266 6.548 -19.530 1.00 80.88 266 VAL A C 1
ATOM 2103 O O . VAL A 1 266 ? -7.701 7.582 -19.023 1.00 80.88 266 VAL A O 1
ATOM 2106 N N . LYS A 1 267 ? -6.729 6.541 -20.755 1.00 73.25 267 LYS A N 1
ATOM 2107 C CA . LYS A 1 267 ? -6.557 7.757 -21.559 1.00 73.25 267 LYS A CA 1
ATOM 2108 C C . LYS A 1 267 ? -7.900 8.356 -21.982 1.00 73.25 267 LYS A C 1
ATOM 2110 O O . LYS A 1 267 ? -8.064 9.566 -21.872 1.00 73.25 267 LYS A O 1
ATOM 2115 N N . ALA A 1 268 ? -8.865 7.530 -22.391 1.00 73.88 268 ALA A N 1
ATOM 2116 C CA . ALA A 1 268 ? -10.219 7.975 -22.721 1.00 73.88 268 ALA A CA 1
ATOM 2117 C C . ALA A 1 268 ? -10.909 8.634 -21.514 1.00 73.88 268 ALA A C 1
ATOM 2119 O O . ALA A 1 268 ? -11.417 9.748 -21.628 1.00 73.88 268 ALA A O 1
ATOM 2120 N N . VAL A 1 269 ? -10.846 8.007 -20.334 1.00 74.69 269 VAL A N 1
ATOM 2121 C CA . VAL A 1 269 ? -11.429 8.561 -19.100 1.00 74.69 269 VAL A CA 1
ATOM 2122 C C . VAL A 1 269 ? -10.742 9.864 -18.677 1.00 74.69 269 VAL A C 1
ATOM 2124 O O . VAL A 1 269 ? -11.416 10.828 -18.317 1.00 74.69 269 VAL A O 1
ATOM 2127 N N . SER A 1 270 ? -9.411 9.941 -18.768 1.00 72.75 270 SER A N 1
ATOM 2128 C CA . SER A 1 270 ? -8.671 11.171 -18.461 1.00 72.75 270 SER A CA 1
ATOM 2129 C C . SER A 1 270 ? -9.051 12.325 -19.394 1.00 72.75 270 SER A C 1
ATOM 2131 O O . SER A 1 270 ? -9.186 13.459 -18.932 1.00 72.75 270 SER A O 1
ATOM 2133 N N . VAL A 1 271 ? -9.234 12.050 -20.690 1.00 74.38 271 VAL A N 1
ATOM 2134 C CA . VAL A 1 271 ? -9.690 13.048 -21.669 1.00 74.38 271 VAL A CA 1
ATOM 2135 C C . VAL A 1 271 ? -11.095 13.540 -21.313 1.00 74.38 271 VAL A C 1
ATOM 2137 O O . VAL A 1 271 ? -11.291 14.749 -21.198 1.00 74.38 271 VAL A O 1
ATOM 2140 N N . MET A 1 272 ? -12.039 12.638 -21.028 1.00 68.44 272 MET A N 1
ATOM 2141 C CA . MET A 1 272 ? -13.404 13.012 -20.624 1.00 68.44 272 MET A CA 1
ATOM 2142 C C . MET A 1 272 ? -13.433 13.836 -19.325 1.00 68.44 272 MET A C 1
ATOM 2144 O O . MET A 1 272 ? -14.125 14.849 -19.256 1.00 68.44 272 MET A O 1
ATOM 2148 N N . SER A 1 273 ? -12.615 13.484 -18.325 1.00 65.19 273 SER A N 1
ATOM 2149 C CA . SER A 1 273 ? -12.482 14.264 -17.082 1.00 65.19 273 SER A CA 1
ATOM 2150 C C . SER A 1 273 ? -11.928 15.675 -17.332 1.00 65.19 273 SER A C 1
ATOM 2152 O O . SER A 1 273 ? -12.390 16.647 -16.731 1.00 65.19 273 SER A O 1
ATOM 2154 N N . SER A 1 274 ? -10.967 15.820 -18.253 1.00 59.50 274 SER A N 1
ATOM 2155 C CA . SER A 1 274 ? -10.426 17.134 -18.624 1.00 59.50 274 SER A CA 1
ATOM 2156 C C . SER A 1 274 ? -11.388 17.998 -19.448 1.00 59.50 274 SER A C 1
ATOM 2158 O O . SER A 1 274 ? -11.287 19.222 -19.393 1.00 59.50 274 SER A O 1
ATOM 2160 N N . LEU A 1 275 ? -12.329 17.382 -20.172 1.00 60.34 275 LEU A N 1
ATOM 2161 C CA . LEU A 1 275 ? -13.384 18.082 -20.910 1.00 60.34 275 LEU A CA 1
ATOM 2162 C C . LEU A 1 275 ? -14.484 18.581 -19.961 1.00 60.34 275 LEU A C 1
ATOM 2164 O O . LEU A 1 275 ? -14.896 19.732 -20.067 1.00 60.34 275 LEU A O 1
ATOM 2168 N N . GLY A 1 276 ? -14.871 17.780 -18.962 1.00 53.72 276 GLY A N 1
ATOM 2169 C CA . GLY A 1 276 ? -15.838 18.189 -17.933 1.00 53.72 276 GLY A CA 1
ATOM 2170 C C . GLY A 1 276 ? -15.373 19.384 -17.089 1.00 53.72 276 GLY A C 1
ATOM 2171 O O . GLY A 1 276 ? -16.170 20.258 -16.763 1.00 53.72 276 GLY A O 1
ATOM 2172 N N . LYS A 1 277 ? -14.066 19.492 -16.806 1.00 55.50 277 LYS A N 1
ATOM 2173 C CA . LYS A 1 277 ? -13.480 20.639 -16.079 1.00 55.50 277 LYS A CA 1
ATOM 2174 C C . LYS A 1 277 ? -13.416 21.939 -16.888 1.00 55.50 277 LYS A C 1
ATOM 2176 O O . LYS A 1 277 ? -13.255 22.996 -16.293 1.00 55.50 277 LYS A O 1
ATOM 2181 N N . ARG A 1 278 ? -13.522 21.882 -18.220 1.00 54.00 278 ARG A N 1
ATOM 2182 C CA . ARG A 1 278 ? -13.582 23.080 -19.082 1.00 54.00 278 ARG A CA 1
ATOM 2183 C C . ARG A 1 278 ? -15.006 23.600 -19.276 1.00 54.00 278 ARG A C 1
ATOM 2185 O O . ARG A 1 278 ? -15.167 24.681 -19.823 1.00 54.00 278 ARG A O 1
ATOM 2192 N N . SER A 1 279 ? -16.014 22.843 -18.840 1.00 48.72 279 SER A N 1
ATOM 2193 C CA . SER A 1 279 ? -17.425 23.150 -19.077 1.00 48.72 279 SER A CA 1
ATOM 2194 C C . SER A 1 279 ? -18.145 23.748 -17.865 1.00 48.72 279 SER A C 1
ATOM 2196 O O . SER A 1 279 ? -19.369 23.839 -17.895 1.00 48.72 279 SER A O 1
ATOM 2198 N N . SER A 1 280 ? -17.435 24.163 -16.806 1.00 42.00 280 SER A N 1
ATOM 2199 C CA . SER A 1 280 ? -18.036 25.018 -15.775 1.00 42.00 280 SER A CA 1
ATOM 2200 C C . SER A 1 280 ? -18.323 26.387 -16.402 1.00 42.00 280 SER A C 1
ATOM 2202 O O . SER A 1 280 ? -17.358 27.075 -16.753 1.00 42.00 280 SER A O 1
ATOM 2204 N N . PRO A 1 281 ? -19.594 26.791 -16.587 1.00 45.25 281 PRO A N 1
ATOM 2205 C CA . PRO A 1 281 ? -19.892 28.103 -17.131 1.00 45.25 281 PRO A CA 1
ATOM 2206 C C . PRO A 1 281 ? -19.364 29.146 -16.150 1.00 45.25 281 PRO A C 1
ATOM 2208 O O . PRO A 1 281 ? -19.706 29.141 -14.966 1.00 45.25 281 PRO A O 1
ATOM 2211 N N . SER A 1 282 ? -18.499 30.024 -16.649 1.00 47.12 282 SER A N 1
ATOM 2212 C CA . SER A 1 282 ? -18.229 31.308 -16.024 1.00 47.12 282 SER A CA 1
ATOM 2213 C C . SER A 1 282 ? -19.574 31.964 -15.721 1.00 47.12 282 SER A C 1
ATOM 2215 O O . SER A 1 282 ? -20.336 32.257 -16.643 1.00 47.12 282 SER A O 1
ATOM 2217 N N . GLN A 1 283 ? -19.880 32.154 -14.438 1.00 48.09 283 GLN A N 1
ATOM 2218 C CA . GLN A 1 283 ? -20.897 33.109 -14.026 1.00 48.09 283 GLN A CA 1
ATOM 2219 C C . GLN A 1 283 ? -20.457 34.471 -14.569 1.00 48.09 283 GLN A C 1
ATOM 2221 O O . GLN A 1 283 ? -19.504 35.065 -14.071 1.00 48.09 283 GLN A O 1
ATOM 2226 N N . CYS A 1 284 ? -21.102 34.913 -15.647 1.00 40.16 284 CYS A N 1
ATOM 2227 C CA . CYS A 1 284 ? -21.139 36.319 -16.007 1.00 40.16 284 CYS A CA 1
ATOM 2228 C C . CYS A 1 284 ? -22.024 37.012 -14.969 1.00 40.16 284 CYS A C 1
ATOM 2230 O O . CYS A 1 284 ? -23.243 36.839 -14.992 1.00 40.16 284 CYS A O 1
ATOM 2232 N N . CYS A 1 285 ? -21.385 37.739 -14.058 1.00 39.62 285 CYS A N 1
ATOM 2233 C CA . CYS A 1 285 ? -21.952 38.946 -13.472 1.00 39.62 285 CYS A CA 1
ATOM 2234 C C . CYS A 1 285 ? -21.375 40.137 -14.236 1.00 39.62 285 CYS A C 1
ATOM 2236 O O . CYS A 1 285 ? -20.171 40.064 -14.583 1.00 39.62 285 CYS A O 1
#

Sequence (285 aa):
MGIFILISLFVGIIDQASASPVLETILERRLQRVRESGKGGRAVVRIRGVTDDVAAAFVRLLYAGSRRGDGEVEEEVERYAEQLLVLAHAYRVPWLKRWCQEAIGSRLTPGTVEAIGSRLTPGTVVDALQLADLCDAPQLHLRCMRLLAKEFRAVERTEAWRFLRDNDPWQELDVLRRLHDADMRRRKWRRKRAEQKVYVELSDAMDILRHICTEGCTEVGPVGQAPAKSPCPAQFKLKEQQKEAMSASVAAKAGDGRWGLLVKKVKAVSVMSSLGKRSSPSQCC

Nearest PDB structures (foldseek):
  8dws-assembly1_A  TM=8.766E-01  e=1.241E-06  Homo sapiens
  8dwu-assembly1_J  TM=8.578E-01  e=8.423E-06  Homo sapiens
  8dwv-assembly1_E  TM=8.769E-01  e=1.595E-05  Homo sapiens
  4j8z-assembly1_A  TM=8.615E-01  e=1.682E-05  Homo sapiens